Protein AF-0000000072197819 (afdb_homodimer)

Radius of gyration: 17.4 Å; Cα contacts (8 Å, |Δi|>4): 476; chains: 2; bounding box: 34×51×42 Å

Solvent-accessible surface area (backbone atoms only — not comparable to full-atom values): 11564 Å² total; per-residue (Å²): 123,87,57,66,75,74,46,72,45,54,25,32,40,46,62,76,67,48,74,45,40,23,38,36,34,30,33,88,53,34,40,37,39,42,42,74,53,81,85,48,91,59,57,70,42,80,42,49,50,90,40,53,63,46,57,42,81,44,65,40,62,40,92,53,94,52,84,37,65,18,32,16,34,34,42,29,34,74,87,68,52,70,48,36,35,32,35,73,56,47,66,61,50,34,61,74,65,32,80,51,76,76,72,136,122,88,58,66,77,76,44,72,45,54,27,32,41,45,60,78,67,47,72,45,40,24,39,38,35,31,34,90,54,34,39,37,38,42,43,74,53,83,84,50,91,59,58,70,43,79,42,49,52,92,42,51,63,48,55,41,82,42,64,40,62,40,93,52,94,53,84,36,65,18,32,17,33,34,41,27,34,73,86,68,52,71,46,35,34,32,32,73,55,48,66,62,51,35,60,74,64,32,80,51,76,71,70,127

Sequence (208 aa):
MAGEIIKSAAATIQVGVARADGKLSLTDTEVIFKPYSQKLAFGPYILKRDEIVSVEKCIGKGAGIMPVTSEAIRITLSDQRAFEFIIAEPNQWLAALGELNVDSMAGEIIKSAAATIQVGVARADGKLSLTDTEVIFKPYSQKLAFGPYILKRDEIVSVEKCIGKGAGIMPVTSEAIRITLSDQRAFEFIIAEPNQWLAALGELNVDS

Foldseek 3Di:
DPADWPDKFWKWKDDAADIFTFMWTDGPFWIFTDGPDPPDPDDRDIGTLVFWPDKDKDFDDHPDPDGRHFIWIWTAGNVGDIIIIRGDCSPVVCVVRVVPPPDD/DPADWPDKFWKWKDDAADIFTFMWTDGPFWIFTDGPDPPDPDDRDIGTLVFWDDKDKDADDHPDPDGRHFIWIWTAGNVGDIIIIRGDCSPVVCVVRVVPPPPD

pLDDT: mean 84.05, std 16.74, range [26.36, 97.69]

Secondary structure (DSSP, 8-state):
------EEEEEEEEETTEEEEEEEEE-SSEEEEEES-SSSS---EEEEGGGEEEEEEEEPPPSSSS----EEEEEEETTS-EEEEEES-HHHHHHHHHSS----/------EEEEEEEEETTEEEEEEEEE-SSEEEEEES-SSSS---EEEEGGGEEEEEEEEPPPSSSS----EEEEEEETTS-EEEEEES-HHHHHHHHHSS----

Structure (mmCIF, N/CA/C/O backbone):
data_AF-0000000072197819-model_v1
#
loop_
_entity.id
_entity.type
_entity.pdbx_description
1 polymer 'GRAM domain-containing protein'
#
loop_
_atom_site.group_PDB
_atom_site.id
_atom_site.type_symbol
_atom_site.label_atom_id
_atom_site.label_alt_id
_atom_site.label_comp_id
_atom_site.label_asym_id
_atom_site.label_entity_id
_atom_site.label_seq_id
_atom_site.pdbx_PDB_ins_code
_atom_site.Cartn_x
_atom_site.Cartn_y
_atom_site.Cartn_z
_atom_site.occupancy
_atom_site.B_iso_or_equiv
_atom_site.auth_seq_id
_atom_site.auth_comp_id
_atom_site.auth_asym_id
_atom_site.auth_atom_id
_atom_site.pdbx_PDB_model_num
ATOM 1 N N . MET A 1 1 ? -17.078 22.5 4.488 1 48.66 1 MET A N 1
ATOM 2 C CA . MET A 1 1 ? -17.172 21.844 3.191 1 48.66 1 MET A CA 1
ATOM 3 C C . MET A 1 1 ? -15.945 20.984 2.92 1 48.66 1 MET A C 1
ATOM 5 O O . MET A 1 1 ? -14.859 21.266 3.436 1 48.66 1 MET A O 1
ATOM 9 N N . ALA A 1 2 ? -16.188 19.656 2.816 1 59.09 2 ALA A N 1
ATOM 10 C CA . ALA A 1 2 ? -14.961 18.891 2.639 1 59.09 2 ALA A CA 1
ATOM 11 C C . ALA A 1 2 ? -14.125 19.438 1.489 1 59.09 2 ALA A C 1
ATOM 13 O O . ALA A 1 2 ? -14.648 19.734 0.412 1 59.09 2 ALA A O 1
ATOM 14 N N . GLY A 1 3 ? -13 20.203 1.799 1 78.38 3 GLY A N 1
ATOM 15 C CA . GLY A 1 3 ? -12.164 20.828 0.788 1 78.38 3 GLY A CA 1
ATOM 16 C C . GLY A 1 3 ? -11.883 19.938 -0.398 1 78.38 3 GLY A C 1
ATOM 17 O O . GLY A 1 3 ? -12.141 18.719 -0.344 1 78.38 3 GLY A O 1
ATOM 18 N N . GLU A 1 4 ? -11.656 20.531 -1.575 1 91.31 4 GLU A N 1
ATOM 19 C CA . GLU A 1 4 ? -11.305 19.828 -2.797 1 91.31 4 GLU A CA 1
ATOM 20 C C . GLU A 1 4 ? -10.156 18.844 -2.553 1 91.31 4 GLU A C 1
ATOM 22 O O . GLU A 1 4 ? -9.203 19.172 -1.837 1 91.31 4 GLU A O 1
ATOM 27 N N . ILE A 1 5 ? -10.289 17.656 -3.059 1 94.19 5 ILE A N 1
ATOM 28 C CA . ILE A 1 5 ? -9.25 16.641 -2.914 1 94.19 5 ILE A CA 1
ATOM 29 C C . ILE A 1 5 ? -8.047 17.016 -3.775 1 94.19 5 ILE A C 1
ATOM 31 O O . ILE A 1 5 ? -8.172 17.188 -4.988 1 94.19 5 ILE A O 1
ATOM 35 N N . ILE A 1 6 ? -6.949 17.172 -3.111 1 94.44 6 ILE A N 1
ATOM 36 C CA . ILE A 1 6 ? -5.664 17.453 -3.742 1 94.44 6 ILE A CA 1
ATOM 37 C C . ILE A 1 6 ? -5.023 16.156 -4.227 1 94.44 6 ILE A C 1
ATOM 39 O O . ILE A 1 6 ? -4.449 16.109 -5.316 1 94.44 6 ILE A O 1
ATOM 43 N N . LYS A 1 7 ? -5.055 15.203 -3.404 1 93.25 7 LYS A N 1
ATOM 44 C CA . LYS A 1 7 ? -4.465 13.898 -3.68 1 93.25 7 LYS A CA 1
ATOM 45 C C . LYS A 1 7 ? -5.195 12.789 -2.924 1 93.25 7 LYS A C 1
ATOM 47 O O . LYS A 1 7 ? -5.715 13.016 -1.829 1 93.25 7 LYS A O 1
ATOM 52 N N . SER A 1 8 ? -5.227 11.578 -3.602 1 94.69 8 SER A N 1
ATOM 53 C CA . SER A 1 8 ? -5.762 10.406 -2.91 1 94.69 8 SER A CA 1
ATOM 54 C C . SER A 1 8 ? -5.035 9.133 -3.33 1 94.69 8 SER A C 1
ATOM 56 O O . SER A 1 8 ? -4.383 9.102 -4.375 1 94.69 8 SER A O 1
ATOM 58 N N . ALA A 1 9 ? -5.074 8.117 -2.506 1 93.25 9 ALA A N 1
ATOM 59 C CA . ALA A 1 9 ? -4.453 6.816 -2.762 1 93.25 9 ALA A CA 1
ATOM 60 C C . ALA A 1 9 ? -5.074 5.73 -1.892 1 93.25 9 ALA A C 1
ATOM 62 O O . ALA A 1 9 ? -5.633 6.02 -0.831 1 93.25 9 ALA A O 1
ATOM 63 N N . ALA A 1 10 ? -5.008 4.508 -2.389 1 94.31 10 ALA A N 1
ATOM 64 C CA . ALA A 1 10 ? -5.254 3.383 -1.492 1 94.31 10 ALA A CA 1
ATOM 65 C C . ALA A 1 10 ? -4.203 3.322 -0.388 1 94.31 10 ALA A C 1
ATOM 67 O O . ALA A 1 10 ? -3.016 3.553 -0.638 1 94.31 10 ALA A O 1
ATOM 68 N N . ALA A 1 11 ? -4.652 3.084 0.785 1 94.38 11 ALA A N 1
ATOM 69 C CA . ALA A 1 11 ? -3.744 2.988 1.924 1 94.38 11 ALA A CA 1
ATOM 70 C C . ALA A 1 11 ? -4.25 1.972 2.943 1 94.38 11 ALA A C 1
ATOM 72 O O . ALA A 1 11 ? -5.453 1.713 3.029 1 94.38 11 ALA A O 1
ATOM 73 N N . THR A 1 12 ? -3.316 1.363 3.639 1 92.62 12 THR A N 1
ATOM 74 C CA . THR A 1 12 ? -3.617 0.506 4.781 1 92.62 12 THR A CA 1
ATOM 75 C C . THR A 1 12 ? -3.188 1.173 6.086 1 92.62 12 THR A C 1
ATOM 77 O O . THR A 1 12 ? -2.008 1.479 6.273 1 92.62 12 THR A O 1
ATOM 80 N N . ILE A 1 13 ? -4.219 1.456 6.941 1 93.81 13 ILE A N 1
ATOM 81 C CA . ILE A 1 13 ? -3.867 1.982 8.258 1 93.81 13 ILE A CA 1
ATOM 82 C C . ILE A 1 13 ? -3.381 0.847 9.156 1 93.81 13 ILE A C 1
ATOM 84 O O . ILE A 1 13 ? -3.924 -0.26 9.117 1 93.81 13 ILE A O 1
ATOM 88 N N . GLN A 1 14 ? -2.393 1.192 9.945 1 89.81 14 GLN A N 1
ATOM 89 C CA . GLN A 1 14 ? -1.829 0.208 10.859 1 89.81 14 GLN A CA 1
ATOM 90 C C . GLN A 1 14 ? -1.767 0.756 12.289 1 89.81 14 GLN A C 1
ATOM 92 O O . GLN A 1 14 ? -1.262 1.857 12.508 1 89.81 14 GLN A O 1
ATOM 97 N N . VAL A 1 15 ? -2.279 0.049 13.227 1 85.69 15 VAL A N 1
ATOM 98 C CA . VAL A 1 15 ? -2.15 0.277 14.656 1 85.69 15 VAL A CA 1
ATOM 99 C C . VAL A 1 15 ? -1.645 -0.992 15.344 1 85.69 15 VAL A C 1
ATOM 101 O O . VAL A 1 15 ? -2.404 -1.941 15.547 1 85.69 15 VAL A O 1
ATOM 104 N N . GLY A 1 16 ? -0.354 -0.943 15.781 1 82.12 16 GLY A N 1
ATOM 105 C CA . GLY A 1 16 ? 0.254 -2.207 16.156 1 82.12 16 GLY A CA 1
ATOM 106 C C . GLY A 1 16 ? 0.343 -3.199 15.016 1 82.12 16 GLY A C 1
ATOM 107 O O . GLY A 1 16 ? 0.948 -2.908 13.984 1 82.12 16 GLY A O 1
ATOM 108 N N . VA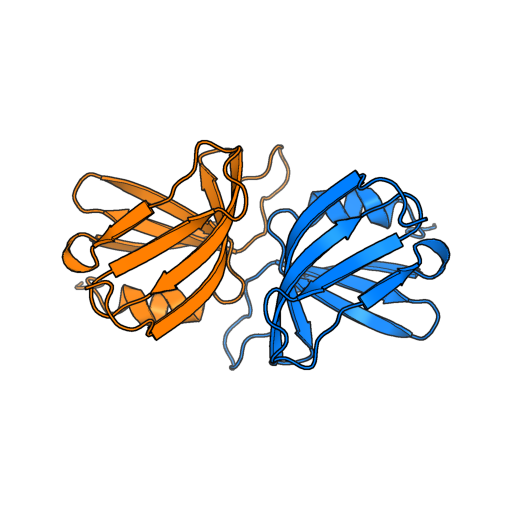L A 1 17 ? -0.291 -4.32 15.203 1 79.56 17 VAL A N 1
ATOM 109 C CA . VAL A 1 17 ? -0.254 -5.336 14.156 1 79.56 17 VAL A CA 1
ATOM 110 C C . VAL A 1 17 ? -1.577 -5.34 13.398 1 79.56 17 VAL A C 1
ATOM 112 O O . VAL A 1 17 ? -1.701 -6.004 12.359 1 79.56 17 VAL A O 1
ATOM 115 N N . ALA A 1 18 ? -2.529 -4.613 13.938 1 86.5 18 ALA A N 1
ATOM 116 C CA . ALA A 1 18 ? -3.838 -4.574 13.289 1 86.5 18 ALA A CA 1
ATOM 117 C C . ALA A 1 18 ? -3.832 -3.631 12.094 1 86.5 18 ALA A C 1
ATOM 119 O O . ALA A 1 18 ? -3.143 -2.609 12.102 1 86.5 18 ALA A O 1
ATOM 120 N N . ARG A 1 19 ? -4.582 -4.066 11.07 1 89.12 19 ARG A N 1
ATOM 121 C CA . ARG A 1 19 ? -4.602 -3.293 9.836 1 89.12 19 ARG A CA 1
ATOM 122 C C . ARG A 1 19 ? -6.012 -3.195 9.273 1 89.12 19 ARG A C 1
ATOM 124 O O . ARG A 1 19 ? -6.836 -4.09 9.477 1 89.12 19 ARG A O 1
ATOM 131 N N . ALA A 1 20 ? -6.289 -2.094 8.555 1 93.12 20 ALA A N 1
ATOM 132 C CA . ALA A 1 20 ? -7.504 -1.917 7.766 1 93.12 20 ALA A CA 1
ATOM 133 C C . ALA A 1 20 ? -7.207 -1.197 6.453 1 93.12 20 ALA A C 1
ATOM 135 O O . ALA A 1 20 ? -6.496 -0.189 6.438 1 93.12 20 ALA A O 1
ATOM 136 N N . ASP A 1 21 ? -7.738 -1.733 5.352 1 94 21 ASP A N 1
ATOM 137 C CA . ASP A 1 21 ? -7.59 -1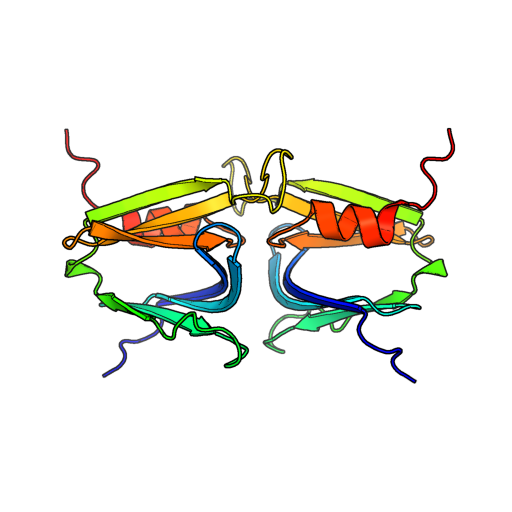.121 4.035 1 94 21 ASP A CA 1
ATOM 138 C C . ASP A 1 21 ? -8.586 0.019 3.844 1 94 21 ASP A C 1
ATOM 140 O O . ASP A 1 21 ? -9.727 -0.064 4.309 1 94 21 ASP A O 1
ATOM 144 N N . GLY A 1 22 ? -8.133 1.025 3.146 1 95.5 22 GLY A N 1
ATOM 145 C CA . GLY A 1 22 ? -9.016 2.141 2.848 1 95.5 22 GLY A CA 1
ATOM 146 C C . GLY A 1 22 ? -8.406 3.146 1.89 1 95.5 22 GLY A C 1
ATOM 147 O O . GLY A 1 22 ? -7.512 2.807 1.112 1 95.5 22 GLY A O 1
ATOM 148 N N . LYS A 1 23 ? -9.055 4.281 1.797 1 95.62 23 LYS A N 1
ATOM 149 C CA . LYS A 1 23 ? -8.617 5.402 0.969 1 95.62 23 LYS A CA 1
ATOM 150 C C . LYS A 1 23 ? -8.086 6.547 1.828 1 95.62 23 LYS A C 1
ATOM 152 O O . LYS A 1 23 ? -8.727 6.945 2.801 1 95.62 23 LYS A O 1
ATOM 157 N N . LEU A 1 24 ? -6.883 7.023 1.501 1 96.44 24 LEU A N 1
ATOM 158 C CA . LEU A 1 24 ? -6.305 8.234 2.086 1 96.44 24 LEU A CA 1
ATOM 159 C C . LEU A 1 24 ? -6.43 9.414 1.127 1 96.44 24 LEU A C 1
ATOM 161 O O . LEU A 1 24 ? -6.043 9.312 -0.041 1 96.44 24 LEU A O 1
ATOM 165 N N . SER A 1 25 ? -6.984 10.492 1.627 1 97.38 25 SER A N 1
ATOM 166 C CA . SER A 1 25 ? -7.16 11.68 0.799 1 97.38 25 SER A CA 1
ATOM 167 C C . SER A 1 25 ? -6.598 12.922 1.486 1 97.38 25 SER A C 1
ATOM 169 O O . SER A 1 25 ? -6.68 13.047 2.709 1 97.38 25 SER A O 1
ATOM 171 N N . LEU A 1 26 ? -6.055 13.82 0.66 1 97 26 LEU A N 1
ATOM 172 C CA . LEU A 1 26 ? -5.504 15.094 1.115 1 97 26 LEU A CA 1
ATOM 173 C C . LEU A 1 26 ? -6.277 16.266 0.525 1 97 26 LEU A C 1
ATOM 175 O O . LEU A 1 26 ? -6.504 16.328 -0.686 1 97 26 LEU A O 1
ATOM 179 N N . THR A 1 27 ? -6.816 17.125 1.369 1 97.12 27 THR A N 1
ATOM 180 C CA . THR A 1 27 ? -7.379 18.406 0.963 1 97.12 27 THR A CA 1
ATOM 181 C C . THR A 1 27 ? -6.504 19.562 1.446 1 97.12 27 THR A C 1
ATOM 183 O O . THR A 1 27 ? -5.41 19.328 1.972 1 97.12 27 THR A O 1
ATOM 186 N N . ASP A 1 28 ? -6.953 20.828 1.243 1 95 28 ASP A N 1
ATOM 187 C CA . ASP A 1 28 ? -6.18 21.984 1.677 1 95 28 ASP A CA 1
ATOM 188 C C . ASP A 1 28 ? -6.219 22.141 3.195 1 95 28 ASP A C 1
ATOM 190 O O . ASP A 1 28 ? -5.379 22.828 3.779 1 95 28 ASP A O 1
ATOM 194 N N . THR A 1 29 ? -7.172 21.422 3.818 1 96.06 29 THR A N 1
ATOM 195 C CA . THR A 1 29 ? -7.305 21.688 5.246 1 96.06 29 THR A CA 1
ATOM 196 C C . THR A 1 29 ? -7.223 20.406 6.051 1 96.06 29 THR A C 1
ATOM 198 O O . THR A 1 29 ? -7.039 20.422 7.27 1 96.06 29 THR A O 1
ATOM 201 N N . GLU A 1 30 ? -7.391 19.219 5.281 1 97.38 30 GLU A N 1
ATOM 202 C CA . GLU A 1 30 ? -7.516 17.969 6.023 1 97.38 30 GLU A CA 1
ATOM 203 C C . GLU A 1 30 ? -6.801 16.828 5.309 1 97.38 30 GLU A C 1
ATOM 205 O O . GLU A 1 30 ? -6.609 16.875 4.09 1 97.38 30 GLU A O 1
ATOM 210 N N . VAL A 1 31 ? -6.336 15.836 6.094 1 97.38 31 VAL A N 1
ATOM 211 C CA . VAL A 1 31 ? -6.059 14.484 5.637 1 97.38 31 VAL A CA 1
ATOM 212 C C . VAL A 1 31 ? -7.188 13.547 6.074 1 97.38 31 VAL A C 1
ATOM 214 O O . VAL A 1 31 ? -7.527 13.492 7.258 1 97.38 31 VAL A O 1
ATOM 217 N N . ILE A 1 32 ? -7.785 12.781 5.172 1 97.69 32 ILE A N 1
ATOM 218 C CA . ILE A 1 32 ? -8.961 11.969 5.461 1 97.69 32 ILE A CA 1
ATOM 219 C C . ILE A 1 32 ? -8.672 10.5 5.133 1 97.69 32 ILE A C 1
ATOM 221 O O . ILE A 1 32 ? -8.211 10.188 4.035 1 97.69 32 ILE A O 1
ATOM 225 N N . PHE A 1 33 ? -8.883 9.633 6.121 1 97 33 PHE A N 1
ATOM 226 C CA . PHE A 1 33 ? -8.844 8.195 5.863 1 97 33 PHE A CA 1
ATOM 227 C C . PHE A 1 33 ? -10.242 7.602 5.945 1 97 33 PHE A C 1
ATOM 229 O O . PHE A 1 33 ? -10.922 7.734 6.965 1 97 33 PHE A O 1
ATOM 236 N N . LYS A 1 34 ? -10.648 6.859 4.887 1 95.94 34 LYS A N 1
ATOM 237 C CA . LYS A 1 34 ? -11.922 6.137 4.832 1 95.94 34 LYS A CA 1
ATOM 238 C C . LYS A 1 34 ? -11.695 4.656 4.555 1 95.94 34 LYS A C 1
ATOM 240 O O . LYS A 1 34 ? -11.289 4.277 3.457 1 95.94 34 LYS A O 1
ATOM 245 N N . PRO A 1 35 ? -12.008 3.812 5.594 1 94.88 35 PRO A N 1
ATOM 246 C CA . PRO A 1 35 ? -11.859 2.373 5.359 1 94.88 35 PRO A CA 1
ATOM 247 C C . PRO A 1 35 ? -12.82 1.852 4.289 1 94.88 35 PRO A C 1
ATOM 249 O O . PRO A 1 35 ? -13.938 2.361 4.156 1 94.88 35 PRO A O 1
ATOM 252 N N . TYR A 1 36 ? -12.273 0.858 3.52 1 92.19 36 TYR A N 1
ATOM 253 C CA . TYR A 1 36 ? -13.141 0.238 2.523 1 92.19 36 TYR A CA 1
ATOM 254 C C . TYR A 1 36 ? -14.188 -0.652 3.188 1 92.19 36 TYR A C 1
ATOM 256 O O . TYR A 1 36 ? -15.281 -0.837 2.654 1 92.19 36 TYR A O 1
ATOM 264 N N . SER A 1 37 ? -13.75 -1.248 4.258 1 83.88 37 SER A N 1
ATOM 265 C CA . SER A 1 37 ? -14.656 -2.104 5.008 1 83.88 37 SER A CA 1
ATOM 266 C C . SER A 1 37 ? -14.953 -1.521 6.387 1 83.88 37 SER A C 1
ATOM 268 O O . SER A 1 37 ? -14.094 -0.885 6.996 1 83.88 37 SER A O 1
ATOM 270 N N . GLN A 1 38 ? -16.156 -1.64 6.848 1 73.31 38 GLN A N 1
ATOM 271 C CA . GLN A 1 38 ? -16.594 -1.077 8.117 1 73.31 38 GLN A CA 1
ATOM 272 C C . GLN A 1 38 ? -16.344 -2.047 9.266 1 73.31 38 GLN A C 1
ATOM 274 O O . GLN A 1 38 ? -16.547 -1.706 10.43 1 73.31 38 GLN A O 1
ATOM 279 N N . LYS A 1 39 ? -15.789 -3.148 8.945 1 70.12 39 LYS A N 1
ATOM 280 C CA . LYS A 1 39 ? -15.703 -4.184 9.977 1 70.12 39 LYS A CA 1
ATOM 281 C C . LYS A 1 39 ? -14.625 -3.852 11.008 1 70.12 39 LYS A C 1
ATOM 283 O O . LYS A 1 39 ? -14.711 -4.277 12.156 1 70.12 39 LYS A O 1
ATOM 288 N N . LEU A 1 40 ? -13.625 -3.111 10.477 1 66.56 40 LEU A N 1
ATOM 289 C CA . LEU A 1 40 ? -12.555 -2.838 11.43 1 66.56 40 LEU A CA 1
ATOM 290 C C . LEU A 1 40 ? -12.742 -1.475 12.086 1 66.56 40 LEU A C 1
ATOM 292 O O . LEU A 1 40 ? -13.305 -0.562 11.477 1 66.56 40 LEU A O 1
ATOM 296 N N . ALA A 1 41 ? -12.359 -1.407 13.32 1 77.56 41 ALA A N 1
ATOM 297 C CA . ALA A 1 41 ? -12.547 -0.248 14.188 1 77.56 41 ALA A CA 1
ATOM 298 C C . ALA A 1 41 ? -11.633 0.901 13.773 1 77.56 41 ALA A C 1
ATOM 300 O O . ALA A 1 41 ? -11.5 1.889 14.5 1 77.56 41 ALA A O 1
ATOM 301 N N . PHE A 1 42 ? -11.109 0.819 12.492 1 87.25 42 PHE A N 1
ATOM 302 C CA . PHE A 1 42 ? -10.188 1.884 12.125 1 87.25 42 PHE A CA 1
ATOM 303 C C . PHE A 1 42 ? -10.852 2.879 11.18 1 87.25 42 PHE A C 1
ATOM 305 O O . PHE A 1 42 ? -10.992 2.613 9.984 1 87.25 42 PHE A O 1
ATOM 312 N N . GLY A 1 43 ? -11.156 4.055 11.766 1 85.94 43 GLY A N 1
ATOM 313 C CA . GLY A 1 43 ? -11.688 5.145 10.961 1 85.94 43 GLY A CA 1
ATOM 314 C C . GLY A 1 43 ? -13.195 5.109 10.828 1 85.94 43 GLY A C 1
ATOM 315 O O . GLY A 1 43 ? -13.859 4.262 11.43 1 85.94 43 GLY A O 1
ATOM 316 N N . PRO A 1 44 ? -13.68 5.953 10.062 1 94.38 44 PRO A N 1
ATOM 317 C CA . PRO A 1 44 ? -12.977 7.027 9.352 1 94.38 44 PRO A CA 1
ATOM 318 C C . PRO A 1 44 ? -12.289 8.008 10.297 1 94.38 44 PRO A C 1
ATOM 320 O O . PRO A 1 44 ? -12.695 8.156 11.453 1 94.38 44 PRO A O 1
ATOM 323 N N . TYR A 1 45 ? -11.148 8.547 9.797 1 96 45 TYR A N 1
ATOM 324 C CA . TYR A 1 45 ? -10.43 9.594 10.508 1 96 45 TYR A CA 1
ATOM 325 C C . TYR A 1 45 ? -10.344 10.859 9.664 1 96 45 TYR A C 1
ATOM 327 O O . TYR A 1 45 ? -10.156 10.797 8.453 1 96 45 TYR A O 1
ATOM 335 N N . ILE A 1 46 ? -10.578 11.953 10.352 1 96.88 46 ILE A N 1
ATOM 336 C CA . ILE A 1 46 ? -10.32 13.258 9.766 1 96.88 46 ILE A CA 1
ATOM 337 C C . ILE A 1 46 ? -9.242 13.984 10.57 1 96.88 46 ILE A C 1
ATOM 339 O O . ILE A 1 46 ? -9.453 14.336 11.727 1 96.88 46 ILE A O 1
ATOM 343 N N . LEU A 1 47 ? -8.094 14.188 9.977 1 97.38 47 LEU A N 1
ATOM 344 C CA . LEU A 1 47 ? -6.961 14.867 10.594 1 97.38 47 LEU A CA 1
ATOM 345 C C . LEU A 1 47 ? -6.816 16.281 10.047 1 97.38 47 LEU A C 1
ATOM 347 O O . LEU A 1 47 ? -6.52 16.469 8.859 1 97.38 47 LEU A O 1
ATOM 351 N N . LYS A 1 48 ? -7.008 17.25 10.875 1 97.31 48 LYS A N 1
ATOM 352 C CA . LYS A 1 48 ? -6.812 18.625 10.445 1 97.31 48 LYS A CA 1
ATOM 353 C C . LYS A 1 48 ? -5.34 18.906 10.172 1 97.31 48 LYS A C 1
ATOM 355 O O . LYS A 1 48 ? -4.477 18.609 11 1 97.31 48 LYS A O 1
ATOM 360 N N . ARG A 1 49 ? -5.047 19.531 9.062 1 96.19 49 ARG A N 1
ATOM 361 C CA . ARG A 1 49 ? -3.662 19.812 8.695 1 96.19 49 ARG A CA 1
ATOM 362 C C . ARG A 1 49 ? -2.992 20.719 9.719 1 96.19 49 ARG A C 1
ATOM 364 O O . ARG A 1 49 ? -1.793 20.594 9.977 1 96.19 49 ARG A O 1
ATOM 371 N N . ASP A 1 50 ? -3.754 21.656 10.312 1 95.56 50 ASP A N 1
ATOM 372 C CA . ASP A 1 50 ? -3.18 22.609 11.258 1 95.56 50 ASP A CA 1
ATOM 373 C C . ASP A 1 50 ? -2.918 21.953 12.609 1 95.56 50 ASP A C 1
ATOM 375 O O . ASP A 1 50 ? -2.314 22.547 13.5 1 95.56 50 ASP A O 1
ATOM 379 N N . GLU A 1 51 ? -3.328 20.719 12.773 1 97 51 GLU A N 1
ATOM 380 C CA . GLU A 1 51 ? -3.049 19.953 13.984 1 97 51 GLU A CA 1
ATOM 381 C C . GLU A 1 51 ? -1.875 19 13.781 1 97 51 GLU A C 1
ATOM 383 O O . GLU A 1 51 ? -1.391 18.391 14.734 1 97 51 GLU A O 1
ATOM 388 N N . ILE A 1 52 ? -1.364 18.797 12.555 1 96.62 52 ILE A N 1
ATOM 389 C CA . ILE A 1 52 ? -0.249 17.906 12.258 1 96.62 52 ILE A CA 1
ATOM 390 C C . ILE A 1 52 ? 1.064 18.562 12.672 1 96.62 52 ILE A C 1
ATOM 392 O O . ILE A 1 52 ? 1.397 19.656 12.203 1 96.62 52 ILE A O 1
ATOM 396 N N . VAL A 1 53 ? 1.797 17.844 13.523 1 95.88 53 VAL A N 1
ATOM 397 C CA . VAL A 1 53 ? 3.055 18.406 14.016 1 95.88 53 VAL A CA 1
ATOM 398 C C . VAL A 1 53 ? 4.227 17.719 13.312 1 95.88 53 VAL A C 1
ATOM 400 O O . VAL A 1 53 ? 5.328 18.266 13.25 1 95.88 53 VAL A O 1
ATOM 403 N N . SER A 1 54 ? 4.047 16.469 12.828 1 94.31 54 SER A N 1
ATOM 404 C CA . SER A 1 54 ? 5.117 15.805 12.086 1 94.31 54 SER A CA 1
ATOM 405 C C . SER A 1 54 ? 4.566 14.766 11.117 1 94.31 54 SER A C 1
ATOM 407 O O . SER A 1 54 ? 3.512 14.172 11.367 1 94.31 54 SER A O 1
ATOM 409 N N . VAL A 1 55 ? 5.207 14.625 10.016 1 94.12 55 VAL A N 1
ATOM 410 C CA . VAL A 1 55 ? 5.035 13.555 9.039 1 94.12 55 VAL A CA 1
ATOM 411 C C . VAL A 1 55 ? 6.391 12.938 8.711 1 94.12 55 VAL A C 1
ATOM 413 O O . VAL A 1 55 ? 7.32 13.641 8.305 1 94.12 55 VAL A O 1
ATOM 416 N N . GLU A 1 56 ? 6.508 11.594 8.969 1 90.38 56 GLU A N 1
ATOM 417 C CA . GLU A 1 56 ? 7.781 10.906 8.773 1 90.38 56 GLU A CA 1
ATOM 418 C C . GLU A 1 56 ? 7.578 9.562 8.078 1 90.38 56 GLU A C 1
ATOM 420 O O . GLU A 1 56 ? 6.496 8.977 8.148 1 90.38 56 GLU A O 1
ATOM 425 N N . LYS A 1 57 ? 8.641 9.203 7.422 1 86.19 57 LYS A N 1
ATOM 426 C CA . LYS A 1 57 ? 8.641 7.836 6.914 1 86.19 57 LYS A CA 1
ATOM 427 C C . LYS A 1 57 ? 8.867 6.832 8.039 1 86.19 57 LYS A C 1
ATOM 429 O O . LYS A 1 57 ? 9.617 7.098 8.977 1 86.19 57 LYS A O 1
ATOM 434 N N . CYS A 1 58 ? 8.148 5.672 7.938 1 82.75 58 CYS A N 1
ATOM 435 C CA . CYS A 1 58 ? 8.359 4.586 8.883 1 82.75 58 CYS A CA 1
ATOM 436 C C . CYS A 1 58 ? 8.156 3.23 8.219 1 82.75 58 CYS A C 1
ATOM 438 O O . CYS A 1 58 ? 7.914 3.158 7.012 1 82.75 58 CYS A O 1
ATOM 440 N N . ILE A 1 59 ? 8.555 2.137 8.945 1 75.19 59 ILE A N 1
ATOM 441 C CA . ILE A 1 59 ? 8.391 0.771 8.461 1 75.19 59 ILE A CA 1
ATOM 442 C C . ILE A 1 59 ? 7.176 0.13 9.125 1 75.19 59 ILE A C 1
ATOM 444 O O . ILE A 1 59 ? 6.969 0.275 10.336 1 75.19 59 ILE A O 1
ATOM 448 N N . GLY A 1 60 ? 6.316 -0.435 8.289 1 74.81 60 GLY A N 1
ATOM 449 C CA . GLY A 1 60 ? 5.188 -1.16 8.852 1 74.81 60 GLY A CA 1
ATOM 450 C C . GLY A 1 60 ? 5.605 -2.289 9.773 1 74.81 60 GLY A C 1
ATOM 451 O O . GLY A 1 60 ? 6.691 -2.85 9.625 1 74.81 60 GLY A O 1
ATOM 452 N N . LYS A 1 61 ? 4.766 -2.553 10.758 1 71.62 61 LYS A N 1
ATOM 453 C CA . LYS A 1 61 ? 5.039 -3.607 11.727 1 71.62 61 LYS A CA 1
ATOM 454 C C . LYS A 1 61 ? 4.543 -4.961 11.227 1 71.62 61 LYS A C 1
ATOM 456 O O . LYS A 1 61 ? 3.48 -5.047 10.609 1 71.62 61 LYS A O 1
ATOM 461 N N . GLY A 1 62 ? 5.461 -5.91 11.219 1 66.69 62 GLY A N 1
ATOM 462 C CA . GLY A 1 62 ? 5.062 -7.254 10.836 1 66.69 62 GLY A CA 1
ATOM 463 C C . GLY A 1 62 ? 4.332 -7.996 11.938 1 66.69 62 GLY A C 1
ATOM 464 O O . GLY A 1 62 ? 4.363 -7.582 13.102 1 66.69 62 GLY A O 1
ATOM 465 N N . ALA A 1 63 ? 3.281 -8.93 11.578 1 61.38 63 ALA A N 1
ATOM 466 C CA . ALA A 1 63 ? 2.611 -9.781 12.555 1 61.38 63 ALA A CA 1
ATOM 467 C C . ALA A 1 63 ? 3.617 -10.641 13.32 1 61.38 63 ALA A C 1
ATOM 469 O O . ALA A 1 63 ? 3.301 -11.188 14.375 1 61.38 63 ALA A O 1
ATOM 470 N N . GLY A 1 64 ? 4.805 -10.695 12.867 1 54.94 64 GLY A N 1
ATOM 471 C CA . GLY A 1 64 ? 5.832 -11.516 13.492 1 54.94 64 GLY A CA 1
ATOM 472 C C . GLY A 1 64 ? 7.199 -10.859 13.492 1 54.94 64 GLY A C 1
ATOM 473 O O . GLY A 1 64 ? 7.312 -9.641 13.336 1 54.94 64 GLY A O 1
ATOM 474 N N . ILE A 1 65 ? 8.219 -11.727 13.969 1 50.47 65 ILE A N 1
ATOM 475 C CA . ILE A 1 65 ? 9.617 -11.3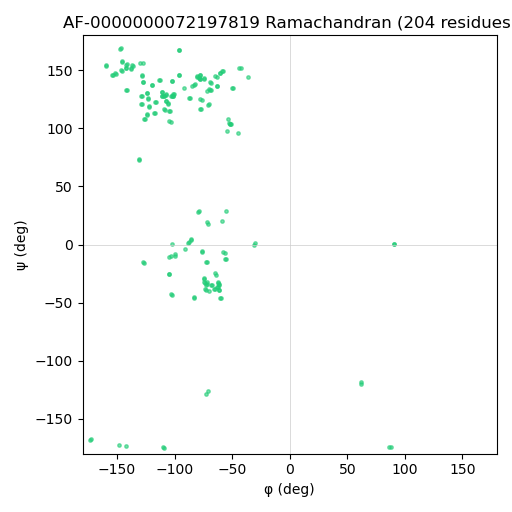44 14.109 1 50.47 65 ILE A CA 1
ATOM 476 C C . ILE A 1 65 ? 10.156 -10.836 12.773 1 50.47 65 ILE A C 1
ATOM 478 O O . ILE A 1 65 ? 11.328 -10.477 12.672 1 50.47 65 ILE A O 1
ATOM 482 N N . MET A 1 66 ? 9.453 -10.945 11.805 1 51.66 66 MET A N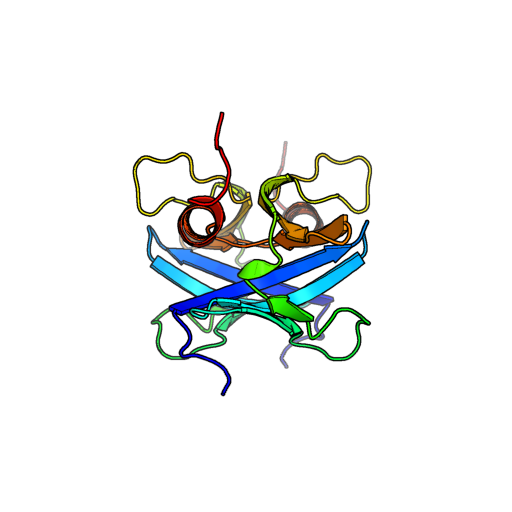 1
ATOM 483 C CA . MET A 1 66 ? 10.07 -10.727 10.5 1 51.66 66 MET A CA 1
ATOM 484 C C . MET A 1 66 ? 10.141 -9.234 10.172 1 51.66 66 MET A C 1
ATOM 486 O O . MET A 1 66 ? 9.258 -8.469 10.562 1 51.66 66 MET A O 1
ATOM 490 N N . PRO A 1 67 ? 11.258 -8.867 9.633 1 51.12 67 PRO A N 1
ATOM 491 C CA . PRO A 1 67 ? 11.484 -7.457 9.289 1 51.12 67 PRO A CA 1
ATOM 492 C C . PRO A 1 67 ? 10.367 -6.879 8.422 1 51.12 67 PRO A C 1
ATOM 494 O O . PRO A 1 67 ? 9.82 -7.574 7.559 1 51.12 67 PRO A O 1
ATOM 497 N N . VAL A 1 68 ? 9.453 -6.059 8.961 1 55.19 68 VAL A N 1
ATOM 498 C CA . VAL A 1 68 ? 8.367 -5.316 8.336 1 55.19 68 VAL A CA 1
ATOM 499 C C . VAL A 1 68 ? 8.914 -4.469 7.188 1 55.19 68 VAL A C 1
ATOM 501 O O . VAL A 1 68 ? 9.922 -3.77 7.352 1 55.19 68 VAL A O 1
ATOM 504 N N . THR A 1 69 ? 8.672 -4.789 5.91 1 60.56 69 THR A N 1
ATOM 505 C CA . THR A 1 69 ? 9.398 -4.148 4.824 1 60.56 69 THR A CA 1
ATOM 506 C C . THR A 1 69 ? 8.539 -3.078 4.152 1 60.56 69 THR A C 1
ATOM 508 O O . THR A 1 69 ? 9.039 -2.271 3.369 1 60.56 69 THR A O 1
ATOM 511 N N . SER A 1 70 ? 7.238 -2.857 4.648 1 64.38 70 SER A N 1
ATOM 512 C CA . SER A 1 70 ? 6.559 -1.889 3.797 1 64.38 70 SER A CA 1
ATOM 513 C C . SER A 1 70 ? 6.762 -0.466 4.309 1 64.38 70 SER A C 1
ATOM 515 O O . SER A 1 70 ? 6.715 -0.221 5.516 1 64.38 70 SER A O 1
ATOM 517 N N . GLU A 1 71 ? 7.074 0.365 3.324 1 76.56 71 GLU A N 1
ATOM 518 C CA . GLU A 1 71 ? 7.184 1.768 3.713 1 76.56 71 GLU A CA 1
ATOM 519 C C . GLU A 1 71 ? 5.812 2.355 4.047 1 76.56 71 GLU A C 1
ATOM 521 O O . GLU A 1 71 ? 4.82 2.039 3.387 1 76.56 71 GLU A O 1
ATOM 526 N N . ALA A 1 72 ? 5.809 3.062 5.168 1 86.94 72 ALA A N 1
ATOM 527 C CA . ALA A 1 72 ? 4.633 3.764 5.676 1 86.94 72 ALA A CA 1
ATOM 528 C C . ALA A 1 72 ? 4.965 5.215 6.016 1 86.94 72 ALA A C 1
ATOM 530 O O . ALA A 1 72 ? 6.137 5.594 6.062 1 86.94 72 ALA A O 1
ATOM 531 N N . ILE A 1 73 ? 3.961 6.02 6.004 1 91.06 73 ILE A N 1
ATOM 532 C CA . ILE A 1 73 ? 4.109 7.336 6.621 1 91.06 73 ILE A CA 1
ATOM 533 C C . ILE A 1 73 ? 3.434 7.344 7.992 1 91.06 73 ILE A C 1
ATOM 535 O O . ILE A 1 73 ? 2.402 6.695 8.188 1 91.06 73 ILE A O 1
ATOM 539 N N . ARG A 1 74 ? 4.129 8.039 8.922 1 93.44 74 ARG A N 1
ATOM 540 C CA . ARG A 1 74 ? 3.543 8.305 10.227 1 93.44 74 ARG A CA 1
ATOM 541 C C . ARG A 1 74 ? 3.156 9.773 10.359 1 93.44 74 ARG A C 1
ATOM 543 O O . ARG A 1 74 ? 3.994 10.664 10.18 1 93.44 74 ARG A O 1
ATOM 550 N N . ILE A 1 75 ? 1.902 10.039 10.648 1 96.06 75 ILE A N 1
ATOM 551 C CA . ILE A 1 75 ? 1.398 11.383 10.914 1 96.06 75 ILE A CA 1
ATOM 552 C C . ILE A 1 75 ? 1.143 11.555 12.414 1 96.06 75 ILE A C 1
ATOM 554 O O . ILE A 1 75 ? 0.376 10.797 13.008 1 96.06 75 ILE A O 1
ATOM 558 N N . THR A 1 76 ? 1.784 12.508 12.984 1 96.38 76 THR A N 1
ATOM 559 C CA . THR A 1 76 ? 1.614 12.797 14.406 1 96.38 76 THR A CA 1
ATOM 560 C C . THR A 1 76 ? 0.901 14.133 14.602 1 96.38 76 THR A C 1
ATOM 562 O O . THR A 1 76 ? 1.245 15.125 13.953 1 96.38 76 THR A O 1
ATOM 565 N N . LEU A 1 77 ? -0.14 14.125 15.453 1 97.12 77 LEU A N 1
ATOM 566 C CA . LEU A 1 77 ? -0.921 15.328 15.742 1 97.12 77 LEU A CA 1
ATOM 567 C C . LEU A 1 77 ? -0.424 16 17.016 1 97.12 77 LEU A C 1
ATOM 569 O O . LEU A 1 77 ? 0.37 15.43 17.766 1 97.12 77 LEU A O 1
ATOM 573 N N . SER A 1 78 ? -0.874 17.219 17.219 1 97.44 78 SER A N 1
ATOM 574 C CA . SER A 1 78 ? -0.448 18.031 18.359 1 97.44 78 SER A CA 1
ATOM 575 C C . SER A 1 78 ? -0.894 17.422 19.672 1 97.44 78 SER A C 1
ATOM 577 O O . SER A 1 78 ? -0.307 17.688 20.719 1 97.44 78 SER A O 1
ATOM 579 N N . ASP A 1 79 ? -1.971 16.594 19.688 1 97 79 ASP A N 1
ATOM 580 C CA . ASP A 1 79 ? -2.418 15.906 20.891 1 97 79 ASP A CA 1
ATOM 581 C C . ASP A 1 79 ? -1.679 14.586 21.094 1 97 79 ASP A C 1
ATOM 583 O O . ASP A 1 79 ? -2.098 13.75 21.891 1 97 79 ASP A O 1
ATOM 587 N N . GLN A 1 80 ? -0.774 14.195 20.375 1 94.88 80 GLN A N 1
ATOM 588 C CA . GLN A 1 80 ? 0.17 13.086 20.5 1 94.88 80 GLN A CA 1
ATOM 589 C C . GLN A 1 80 ? -0.38 11.82 19.859 1 94.88 80 GLN A C 1
ATOM 591 O O . GLN A 1 80 ? 0.315 10.805 19.781 1 94.88 80 GLN A O 1
ATOM 596 N N . ARG A 1 81 ? -1.52 11.93 19.328 1 95.62 81 ARG A N 1
ATOM 597 C CA . ARG A 1 81 ? -1.991 10.797 18.547 1 95.62 81 ARG A CA 1
ATOM 598 C C . ARG A 1 81 ? -1.173 10.641 17.266 1 95.62 81 ARG A C 1
ATOM 600 O O . ARG A 1 81 ? -0.8 11.633 16.625 1 95.62 81 ARG A O 1
ATOM 607 N N . ALA A 1 82 ? -0.868 9.383 16.922 1 94.69 82 ALA A N 1
ATOM 608 C CA . ALA A 1 82 ? -0.108 9.078 15.703 1 94.69 82 ALA A CA 1
ATOM 609 C C . ALA A 1 82 ? -0.831 8.047 14.852 1 94.69 82 ALA A C 1
ATOM 611 O O . ALA A 1 82 ? -1.418 7.098 15.375 1 94.69 82 ALA A O 1
ATOM 612 N N . PHE A 1 83 ? -0.784 8.289 13.57 1 95.31 83 PHE A N 1
ATOM 613 C CA . PHE A 1 83 ? -1.394 7.406 12.586 1 95.31 83 PHE A CA 1
ATOM 614 C C . PHE A 1 83 ? -0.364 6.953 11.555 1 95.31 83 PHE A C 1
ATOM 616 O O . PHE A 1 83 ? 0.393 7.77 11.023 1 95.31 83 PHE A O 1
ATOM 623 N N . GLU A 1 84 ? -0.313 5.617 11.305 1 93 84 GLU A N 1
ATOM 624 C CA . GLU A 1 84 ? 0.588 5.066 10.297 1 93 84 GLU A CA 1
ATOM 625 C C . GLU A 1 84 ? -0.188 4.52 9.109 1 93 84 GLU A C 1
ATOM 627 O O . GLU A 1 84 ? -1.165 3.785 9.273 1 93 84 GLU A O 1
ATOM 632 N N . PHE A 1 85 ? 0.181 4.945 7.871 1 93.75 85 PHE A N 1
ATOM 633 C CA . PHE A 1 85 ? -0.444 4.52 6.625 1 93.75 85 PHE A CA 1
ATOM 634 C C . PHE A 1 85 ? 0.585 3.898 5.688 1 93.75 85 PHE A C 1
ATOM 636 O O . PHE A 1 85 ? 1.563 4.547 5.312 1 93.75 85 PHE A O 1
ATOM 643 N N . ILE A 1 86 ? 0.378 2.637 5.363 1 91.44 86 ILE A N 1
ATOM 644 C CA . ILE A 1 86 ? 1.139 1.986 4.301 1 91.44 86 ILE A CA 1
ATOM 645 C C . ILE A 1 86 ? 0.604 2.426 2.939 1 91.44 86 ILE A C 1
ATOM 647 O O . ILE A 1 86 ? -0.563 2.188 2.619 1 91.44 86 ILE A O 1
ATOM 651 N N . ILE A 1 87 ? 1.473 3.143 2.109 1 91.69 87 ILE A N 1
ATOM 652 C CA . ILE A 1 87 ? 1.026 3.775 0.873 1 91.69 87 ILE A CA 1
ATOM 653 C C . ILE A 1 87 ? 2.105 3.635 -0.198 1 91.69 87 ILE A C 1
ATOM 655 O O . ILE A 1 87 ? 3.289 3.486 0.12 1 91.69 87 ILE A O 1
ATOM 659 N N . ALA A 1 88 ? 1.72 3.658 -1.476 1 86.31 88 ALA A N 1
ATOM 660 C CA . ALA A 1 88 ? 2.6 3.367 -2.604 1 86.31 88 ALA A CA 1
ATOM 661 C C . ALA A 1 88 ? 3.668 4.445 -2.76 1 86.31 88 ALA A C 1
ATOM 663 O O . ALA A 1 88 ? 4.805 4.152 -3.129 1 86.31 88 ALA A O 1
ATOM 664 N N . GLU A 1 89 ? 3.428 5.699 -2.496 1 85 89 GLU A N 1
ATOM 665 C CA . GLU A 1 89 ? 4.348 6.809 -2.723 1 85 89 GLU A CA 1
ATOM 666 C C . GLU A 1 89 ? 4.461 7.691 -1.482 1 85 89 GLU A C 1
ATOM 668 O O . GLU A 1 89 ? 4.094 8.867 -1.515 1 85 89 GLU A O 1
ATOM 673 N N . PRO A 1 90 ? 5.18 7.074 -0.519 1 87.94 90 PRO A N 1
ATOM 674 C CA . PRO A 1 90 ? 5.25 7.836 0.73 1 87.94 90 PRO A CA 1
ATOM 675 C C . PRO A 1 90 ? 5.953 9.18 0.562 1 87.94 90 PRO A C 1
ATOM 677 O O . PRO A 1 90 ? 5.574 10.164 1.202 1 87.94 90 PRO A O 1
ATOM 680 N N . ASN A 1 91 ? 6.93 9.273 -0.324 1 85.5 91 ASN A N 1
ATOM 681 C CA . ASN A 1 91 ? 7.672 10.516 -0.494 1 85.5 91 ASN A CA 1
ATOM 682 C C . ASN A 1 91 ? 6.781 11.633 -1.038 1 85.5 91 ASN A C 1
ATOM 684 O O . ASN A 1 91 ? 6.965 12.797 -0.695 1 85.5 91 ASN A O 1
ATOM 688 N N . GLN A 1 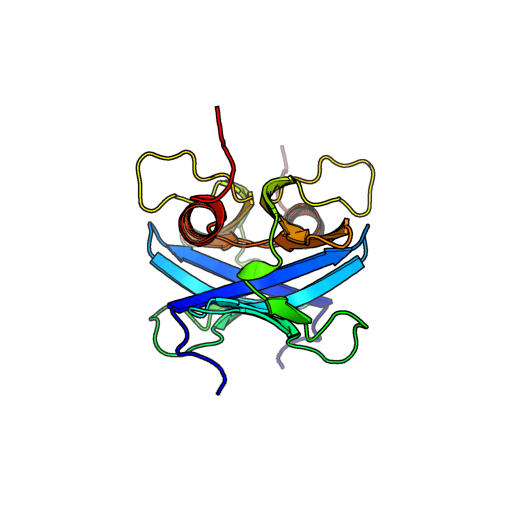92 ? 5.93 11.336 -1.897 1 86.75 92 GLN A N 1
ATOM 689 C CA . GLN A 1 92 ? 5.008 12.336 -2.418 1 86.75 92 GLN A CA 1
ATOM 690 C C . GLN A 1 92 ? 4.105 12.883 -1.313 1 86.75 92 GLN A C 1
ATOM 692 O O . GLN A 1 92 ? 3.771 14.07 -1.305 1 86.75 92 GLN A O 1
ATOM 697 N N . TRP A 1 93 ? 3.721 12.055 -0.404 1 89.88 93 TRP A N 1
ATOM 698 C CA . TRP A 1 93 ? 2.875 12.477 0.71 1 89.88 93 TRP A CA 1
ATOM 699 C C . TRP A 1 93 ? 3.668 13.305 1.714 1 89.88 93 TRP A C 1
ATOM 701 O O . TRP A 1 93 ? 3.158 14.281 2.258 1 89.88 93 TRP A O 1
ATOM 711 N N . LEU A 1 94 ? 4.898 12.883 1.899 1 90.56 94 LEU A N 1
ATOM 712 C CA . LEU A 1 94 ? 5.773 13.672 2.754 1 90.56 94 LEU A CA 1
ATOM 713 C C . LEU A 1 94 ? 5.949 15.078 2.197 1 90.56 94 LEU A C 1
ATOM 715 O O . LEU A 1 94 ? 5.883 16.062 2.943 1 90.56 94 LEU A O 1
ATOM 719 N N . ALA A 1 95 ? 6.184 15.133 0.942 1 88.62 95 ALA A N 1
ATOM 720 C CA . ALA A 1 95 ? 6.363 16.422 0.288 1 88.62 95 ALA A CA 1
ATOM 721 C C . ALA A 1 95 ? 5.105 17.281 0.411 1 88.62 95 ALA A C 1
ATOM 723 O O . ALA A 1 95 ? 5.191 18.5 0.61 1 88.62 95 ALA A O 1
ATOM 724 N N . ALA A 1 96 ? 3.979 16.688 0.298 1 90.88 96 ALA A N 1
ATOM 725 C CA . ALA A 1 96 ? 2.713 17.406 0.32 1 90.88 96 ALA A CA 1
ATOM 726 C C . ALA A 1 96 ? 2.367 17.875 1.735 1 90.88 96 ALA A C 1
ATOM 728 O O . ALA A 1 96 ? 1.748 18.922 1.922 1 90.88 96 ALA A O 1
ATOM 729 N N . LEU A 1 97 ? 2.793 17.031 2.707 1 91.94 97 LEU A N 1
ATOM 730 C CA . LEU A 1 97 ? 2.414 17.312 4.09 1 91.94 97 LEU A CA 1
ATOM 731 C C . LEU A 1 97 ? 3.578 17.922 4.859 1 91.94 97 LEU A C 1
ATOM 733 O O . LEU A 1 97 ? 3.379 18.531 5.91 1 91.94 97 LEU A O 1
ATOM 737 N N . GLY A 1 98 ? 4.902 17.469 4.762 1 75.81 98 GLY A N 1
ATOM 738 C CA . GLY A 1 98 ? 6.105 17.797 5.512 1 75.81 98 GLY A CA 1
ATOM 739 C C . GLY A 1 98 ? 6.637 19.188 5.211 1 75.81 98 GLY A C 1
ATOM 740 O O . GLY A 1 98 ? 7.637 19.609 5.793 1 75.81 98 GLY A O 1
ATOM 741 N N . GLU A 1 99 ? 6.562 19.859 4.035 1 55.38 99 GLU A N 1
ATOM 742 C CA . GLU A 1 99 ? 7.168 21.172 4.254 1 55.38 99 GLU A CA 1
ATOM 743 C C . GLU A 1 99 ? 6.973 21.641 5.691 1 55.38 99 GLU A C 1
ATOM 745 O O . GLU A 1 99 ? 7.398 22.734 6.055 1 55.38 99 GLU A O 1
ATOM 750 N N . LEU A 1 100 ? 6.367 20.969 6.555 1 47.09 100 LEU A N 1
ATOM 751 C CA . LEU A 1 100 ? 6.242 21.703 7.809 1 47.09 100 LEU A CA 1
ATOM 752 C C . LEU A 1 100 ? 7.582 21.781 8.531 1 47.09 100 LEU A C 1
ATOM 754 O O . LEU A 1 100 ? 8.594 21.281 8.031 1 47.09 100 LEU A O 1
ATOM 758 N N . ASN A 1 101 ? 7.801 21.359 10.094 1 40.28 101 ASN A N 1
ATOM 759 C CA . ASN A 1 101 ? 8.828 21.875 10.984 1 40.28 101 ASN A CA 1
ATOM 760 C C . ASN A 1 101 ? 10.18 21.203 10.734 1 40.28 101 ASN A C 1
ATOM 762 O O . ASN A 1 101 ? 10.414 20.078 11.195 1 40.28 101 ASN A O 1
ATOM 766 N N . VAL A 1 102 ? 10.641 20.703 9.617 1 37.44 102 VAL A N 1
ATOM 767 C CA . VAL A 1 102 ? 12.047 20.406 9.875 1 37.44 102 VAL A CA 1
ATOM 768 C C . VAL A 1 102 ? 12.758 21.672 10.359 1 37.44 102 VAL A C 1
ATOM 770 O O . VAL A 1 102 ? 13.062 22.562 9.57 1 37.44 102 VAL A O 1
ATOM 773 N N . ASP A 1 103 ? 12.195 22.609 10.984 1 31.78 103 ASP A N 1
ATOM 774 C CA . ASP A 1 103 ? 12.961 23.75 11.461 1 31.78 103 ASP A CA 1
ATOM 775 C C . ASP A 1 103 ? 14.352 23.328 11.93 1 31.78 103 ASP A C 1
ATOM 777 O O . ASP A 1 103 ? 14.508 22.25 12.523 1 31.78 103 ASP A O 1
ATOM 781 N N . SER A 1 104 ? 15.484 24.266 11.68 1 28.11 104 SER A N 1
ATOM 782 C CA . SER A 1 104 ? 16.812 24.656 12.148 1 28.11 104 SER A CA 1
ATOM 783 C C . SER A 1 104 ? 16.938 24.5 13.656 1 28.11 104 SER A C 1
ATOM 785 O O . SER A 1 104 ? 16.109 25.016 14.406 1 28.11 104 SER A O 1
ATOM 787 N N . MET B 1 1 ? -16.359 -20.797 -11.461 1 48.62 1 MET B N 1
ATOM 788 C CA . MET B 1 1 ? -16.875 -20.094 -10.289 1 48.62 1 MET B CA 1
ATOM 789 C C . MET B 1 1 ? -15.758 -19.375 -9.539 1 48.62 1 MET B C 1
ATOM 791 O O . MET B 1 1 ? -14.602 -19.812 -9.578 1 48.62 1 MET B O 1
ATOM 795 N N . ALA B 1 2 ? -15.867 -18.031 -9.508 1 59.06 2 ALA B N 1
ATOM 796 C CA . ALA B 1 2 ? -14.719 -17.406 -8.844 1 59.06 2 ALA B CA 1
ATOM 797 C C . ALA B 1 2 ? -14.477 -18.031 -7.473 1 59.06 2 ALA B C 1
ATOM 799 O O . ALA B 1 2 ? -15.414 -18.219 -6.695 1 59.06 2 ALA B O 1
ATOM 800 N N . GLY B 1 3 ? -13.422 -18.922 -7.324 1 78.44 3 GLY B N 1
ATOM 801 C CA . GLY B 1 3 ? -13.133 -19.625 -6.082 1 78.44 3 GLY B CA 1
ATOM 802 C C . GLY B 1 3 ? -13.227 -18.719 -4.859 1 78.44 3 GLY B C 1
ATOM 803 O O . GLY B 1 3 ? -13.312 -17.5 -4.988 1 78.44 3 GLY B O 1
ATOM 804 N N . GLU B 1 4 ? -13.555 -19.312 -3.713 1 91.25 4 GLU B N 1
ATOM 805 C CA . GLU B 1 4 ? -13.625 -18.609 -2.434 1 91.25 4 GLU B CA 1
ATOM 806 C C . GLU B 1 4 ? -12.367 -17.797 -2.188 1 91.25 4 GLU B C 1
ATOM 808 O O . GLU B 1 4 ? -11.258 -18.25 -2.477 1 91.25 4 GLU B O 1
ATOM 813 N N . ILE B 1 5 ? -12.555 -16.578 -1.756 1 94 5 ILE B N 1
ATOM 814 C CA . ILE B 1 5 ? -11.43 -15.703 -1.457 1 94 5 ILE B CA 1
ATOM 815 C C . ILE B 1 5 ? -10.711 -16.188 -0.203 1 94 5 ILE B C 1
ATOM 817 O O . ILE B 1 5 ? -11.32 -16.328 0.858 1 94 5 ILE B O 1
ATOM 821 N N . ILE B 1 6 ? -9.469 -16.484 -0.378 1 94.44 6 ILE B N 1
ATOM 822 C CA . ILE B 1 6 ? -8.578 -16.906 0.698 1 94.44 6 ILE B CA 1
ATOM 823 C C . ILE B 1 6 ? -8.031 -15.68 1.42 1 94.44 6 ILE B C 1
ATOM 825 O O . ILE B 1 6 ? -7.922 -15.672 2.648 1 94.44 6 ILE B O 1
ATOM 829 N N . LYS B 1 7 ? -7.621 -14.75 0.67 1 93.31 7 LYS B N 1
ATOM 830 C CA . LYS B 1 7 ? -7.035 -13.516 1.179 1 93.31 7 LYS B CA 1
ATOM 831 C C . LYS B 1 7 ? -7.285 -12.352 0.224 1 93.31 7 LYS B C 1
ATOM 833 O O . LYS B 1 7 ? -7.363 -12.539 -0.991 1 93.31 7 LYS B O 1
ATOM 838 N N . SER B 1 8 ? -7.441 -11.117 0.868 1 94.62 8 SER B N 1
ATOM 839 C CA . SER B 1 8 ? -7.527 -9.914 0.046 1 94.62 8 SER B CA 1
ATOM 840 C C . SER B 1 8 ? -6.883 -8.719 0.745 1 94.62 8 SER B C 1
ATOM 842 O O . SER B 1 8 ? -6.688 -8.734 1.961 1 94.62 8 SER B O 1
ATOM 844 N N . ALA B 1 9 ? -6.492 -7.715 -0.003 1 93.25 9 ALA B N 1
ATOM 845 C CA . ALA B 1 9 ? -5.879 -6.488 0.5 1 93.25 9 ALA B CA 1
ATOM 846 C C . ALA B 1 9 ? -5.996 -5.359 -0.52 1 93.25 9 ALA B C 1
ATOM 848 O O . ALA B 1 9 ? -6.129 -5.609 -1.72 1 93.25 9 ALA B O 1
ATOM 849 N N . ALA B 1 10 ? -5.98 -4.137 -0.012 1 94.31 10 ALA B N 1
ATOM 850 C CA . ALA B 1 10 ? -5.73 -3.012 -0.911 1 94.31 10 ALA B CA 1
ATOM 851 C C . ALA B 1 10 ? -4.336 -3.096 -1.521 1 94.31 10 ALA B C 1
ATOM 853 O O . ALA B 1 10 ? -3.373 -3.453 -0.836 1 94.31 10 ALA B O 1
ATOM 854 N N . ALA B 1 11 ? -4.266 -2.842 -2.773 1 94.44 11 ALA B N 1
ATOM 855 C CA . ALA B 1 11 ? -2.98 -2.877 -3.469 1 94.44 11 ALA B CA 1
ATOM 856 C C . ALA B 1 11 ? -2.928 -1.828 -4.574 1 94.44 11 ALA B C 1
ATOM 858 O O . ALA B 1 11 ? -3.965 -1.428 -5.109 1 94.44 11 ALA B O 1
ATOM 859 N N . THR B 1 12 ? -1.729 -1.338 -4.828 1 92.62 12 THR B N 1
ATOM 860 C CA . THR B 1 12 ? -1.461 -0.478 -5.973 1 92.62 12 THR B CA 1
ATOM 861 C C . THR B 1 12 ? -0.635 -1.217 -7.023 1 92.62 12 THR B C 1
ATOM 863 O O . THR B 1 12 ? 0.482 -1.657 -6.742 1 92.62 12 THR B O 1
ATOM 866 N N . ILE B 1 13 ? -1.28 -1.407 -8.219 1 93.75 13 ILE B N 1
ATOM 867 C CA . ILE B 1 13 ? -0.507 -2.002 -9.305 1 93.75 13 ILE B CA 1
ATOM 868 C C . ILE B 1 13 ? 0.411 -0.95 -9.922 1 93.75 13 ILE B C 1
ATOM 870 O O . ILE B 1 13 ? 0.023 0.211 -10.07 1 93.75 13 ILE B O 1
ATOM 874 N N . GLN B 1 14 ? 1.59 -1.417 -10.273 1 89.88 14 GLN B N 1
ATOM 875 C CA . GLN B 1 14 ? 2.57 -0.523 -10.883 1 89.88 14 GLN B CA 1
ATOM 876 C C . GLN B 1 14 ? 3.117 -1.107 -12.18 1 89.88 14 GLN B C 1
ATOM 878 O O . GLN B 1 14 ? 3.543 -2.264 -12.219 1 89.88 14 GLN B O 1
ATOM 883 N N . VAL B 1 15 ? 3.074 -0.374 -13.234 1 85.44 15 VAL B N 1
ATOM 884 C CA . VAL B 1 15 ? 3.717 -0.65 -14.516 1 85.44 15 VAL B CA 1
ATOM 885 C C . VAL B 1 15 ? 4.586 0.536 -14.93 1 85.44 15 VAL B C 1
ATOM 887 O O . VAL B 1 15 ? 4.078 1.561 -15.383 1 85.44 15 VAL B O 1
ATOM 890 N N . GLY B 1 16 ? 5.934 0.318 -14.844 1 82.06 16 GLY B N 1
ATOM 891 C CA . GLY B 1 16 ? 6.789 1.493 -14.938 1 82.06 16 GLY B CA 1
ATOM 892 C C . GLY B 1 16 ? 6.551 2.494 -13.82 1 82.06 16 GLY B C 1
ATOM 893 O O . GLY B 1 16 ? 6.691 2.164 -12.641 1 82.06 16 GLY B O 1
ATOM 894 N N . VAL B 1 17 ? 6.141 3.67 -14.211 1 79.75 17 VAL B N 1
ATOM 895 C CA . VAL B 1 17 ? 5.891 4.703 -13.211 1 79.75 17 VAL B CA 1
ATOM 896 C C . VAL B 1 17 ? 4.387 4.875 -13.008 1 79.75 17 VAL B C 1
ATOM 898 O O . VAL B 1 17 ? 3.955 5.566 -12.078 1 79.75 17 VAL B O 1
ATOM 901 N N . ALA B 1 18 ? 3.639 4.266 -13.883 1 86.56 18 ALA B N 1
ATOM 902 C CA . ALA B 1 18 ? 2.188 4.395 -13.789 1 86.56 18 ALA B CA 1
ATOM 903 C C . ALA B 1 18 ? 1.627 3.48 -12.703 1 86.56 18 ALA B C 1
ATOM 905 O O . ALA B 1 18 ? 2.143 2.383 -12.477 1 86.56 18 ALA B O 1
ATOM 906 N N . ARG B 1 19 ? 0.596 4.012 -12.039 1 89.19 19 ARG B N 1
ATOM 907 C CA . ARG B 1 19 ? 0.015 3.27 -10.93 1 89.19 19 ARG B CA 1
ATOM 908 C C . ARG B 1 19 ? -1.509 3.344 -10.961 1 89.19 19 ARG B C 1
ATOM 910 O O . ARG B 1 19 ? -2.08 4.32 -11.445 1 89.19 19 ARG B O 1
ATOM 917 N N . ALA B 1 20 ? -2.16 2.309 -10.43 1 93.12 20 ALA B N 1
ATOM 918 C CA . ALA B 1 20 ? -3.6 2.287 -10.18 1 93.12 20 ALA B CA 1
ATOM 919 C C . ALA B 1 20 ? -3.92 1.568 -8.875 1 93.12 20 ALA B C 1
ATOM 921 O O . ALA B 1 20 ? -3.385 0.49 -8.602 1 93.12 20 ALA B O 1
ATOM 922 N N . ASP B 1 21 ? -4.77 2.178 -8.062 1 94 21 ASP B N 1
ATOM 923 C CA . ASP B 1 21 ? -5.219 1.583 -6.805 1 94 21 ASP B CA 1
ATOM 924 C C . ASP B 1 21 ? -6.328 0.563 -7.047 1 94 21 ASP B C 1
ATOM 926 O O . ASP B 1 21 ? -7.18 0.76 -7.914 1 94 21 ASP B O 1
ATOM 930 N N . GLY B 1 22 ? -6.297 -0.464 -6.238 1 95.5 22 GLY B N 1
ATOM 931 C CA . GLY B 1 22 ? -7.34 -1.471 -6.336 1 95.5 22 GLY B CA 1
ATOM 932 C C . GLY B 1 22 ? -7.27 -2.514 -5.238 1 95.5 22 GLY B C 1
ATOM 933 O O . GLY B 1 22 ? -6.715 -2.258 -4.168 1 95.5 22 GLY B O 1
ATOM 934 N N . LYS B 1 23 ? -8.039 -3.566 -5.438 1 95.62 23 LYS B N 1
ATOM 935 C CA . LYS B 1 23 ? -8.078 -4.707 -4.523 1 95.62 23 LYS B CA 1
ATOM 936 C C . LYS B 1 23 ? -7.387 -5.922 -5.137 1 95.62 23 LYS B C 1
ATOM 938 O O . LYS B 1 23 ? -7.641 -6.273 -6.289 1 95.62 23 LYS B O 1
ATOM 943 N N . LEU B 1 24 ? -6.461 -6.527 -4.379 1 96.44 24 LEU B N 1
ATOM 944 C CA . LEU B 1 24 ? -5.844 -7.805 -4.719 1 96.44 24 LEU B CA 1
ATOM 945 C C . LEU B 1 24 ? -6.461 -8.938 -3.908 1 96.44 24 LEU B C 1
ATOM 947 O O . LEU B 1 24 ? -6.547 -8.852 -2.68 1 96.44 24 LEU B O 1
ATOM 951 N N . SER B 1 25 ? -6.902 -9.977 -4.609 1 97.44 25 SER B N 1
ATOM 952 C CA . SER B 1 25 ? -7.512 -11.117 -3.938 1 97.44 25 SER B CA 1
ATOM 953 C C . SER B 1 25 ? -6.871 -12.43 -4.379 1 97.44 25 SER B C 1
ATOM 955 O O . SER B 1 25 ? -6.488 -12.578 -5.543 1 97.44 25 SER B O 1
ATOM 957 N N . LEU B 1 26 ? -6.789 -13.359 -3.422 1 97 26 LEU B N 1
ATOM 958 C CA . LEU B 1 26 ? -6.254 -14.695 -3.656 1 97 26 LEU B CA 1
ATOM 959 C C . LEU B 1 26 ? -7.324 -15.758 -3.438 1 97 26 LEU B C 1
ATOM 961 O O . LEU B 1 26 ? -8 -15.766 -2.408 1 97 26 LEU B O 1
ATOM 965 N N . THR B 1 27 ? -7.586 -16.562 -4.449 1 97.12 27 THR B N 1
ATOM 966 C CA . THR B 1 27 ? -8.406 -17.766 -4.32 1 97.12 27 THR B CA 1
ATOM 967 C C . THR B 1 27 ? -7.547 -19.016 -4.449 1 97.12 27 THR B C 1
ATOM 969 O O . THR B 1 27 ? -6.316 -18.938 -4.512 1 97.12 27 THR B O 1
ATOM 972 N N . ASP B 1 28 ? -8.172 -20.234 -4.453 1 94.94 28 ASP B N 1
ATOM 973 C CA . ASP B 1 28 ? -7.43 -21.484 -4.578 1 94.94 28 ASP B CA 1
ATOM 974 C C . ASP B 1 28 ? -6.887 -21.656 -5.992 1 94.94 28 ASP B C 1
ATOM 976 O O . ASP B 1 28 ? -5.961 -22.438 -6.215 1 94.94 28 ASP B O 1
ATOM 980 N N . THR B 1 29 ? -7.438 -20.844 -6.922 1 96.06 29 THR B N 1
ATOM 981 C CA . THR B 1 29 ? -7.031 -21.141 -8.289 1 96.06 29 THR B CA 1
ATOM 982 C C . THR B 1 29 ? -6.5 -19.875 -8.977 1 96.06 29 THR B C 1
ATOM 984 O O . THR B 1 29 ? -5.859 -19.953 -10.023 1 96.06 29 THR B O 1
ATOM 987 N N . GLU B 1 30 ? -6.816 -18.688 -8.312 1 97.38 30 GLU B N 1
ATOM 988 C CA . GLU B 1 30 ? -6.5 -17.438 -9.016 1 97.38 30 GLU B CA 1
ATOM 989 C C . GLU B 1 30 ? -6 -16.375 -8.055 1 97.38 30 GLU B C 1
ATOM 991 O O . GLU B 1 30 ? -6.305 -16.406 -6.863 1 97.38 30 GLU B O 1
ATOM 996 N N . VAL B 1 31 ? -5.16 -15.453 -8.586 1 97.38 31 VAL B N 1
ATOM 997 C CA . VAL B 1 31 ? -4.938 -14.125 -8.031 1 97.38 31 VAL B CA 1
ATOM 998 C C . VAL B 1 31 ? -5.695 -13.086 -8.852 1 97.38 31 VAL B C 1
ATOM 1000 O O . VAL B 1 31 ? -5.543 -13.023 -10.07 1 97.38 31 VAL B O 1
ATOM 1003 N N . ILE B 1 32 ? -6.508 -12.234 -8.234 1 97.69 32 ILE B N 1
ATOM 1004 C CA . ILE B 1 32 ? -7.383 -11.305 -8.945 1 97.69 32 ILE B CA 1
ATOM 1005 C C . ILE B 1 32 ? -7.078 -9.875 -8.5 1 97.69 32 ILE B C 1
ATOM 1007 O O . ILE B 1 32 ? -7.051 -9.586 -7.301 1 97.69 32 ILE B O 1
ATOM 1011 N N . PHE B 1 33 ? -6.797 -9.016 -9.469 1 97 33 PHE B N 1
ATOM 1012 C CA . PHE B 1 33 ? -6.703 -7.586 -9.188 1 97 33 PHE B CA 1
ATOM 1013 C C . PHE B 1 33 ? -7.887 -6.836 -9.789 1 97 33 PHE B C 1
ATOM 1015 O O . PHE B 1 33 ? -8.133 -6.922 -10.992 1 97 33 PHE B O 1
ATOM 1022 N N . LYS B 1 34 ? -8.586 -6.031 -8.953 1 95.94 34 LYS B N 1
ATOM 1023 C CA . LYS B 1 34 ? -9.688 -5.172 -9.383 1 95.94 34 LYS B CA 1
ATOM 1024 C C . LYS B 1 34 ? -9.422 -3.717 -9.008 1 95.94 34 LYS B C 1
ATOM 1026 O O . LYS B 1 34 ? -9.43 -3.359 -7.828 1 95.94 34 LYS B O 1
ATOM 1031 N N . PRO B 1 35 ? -9.195 -2.877 -10.062 1 94.94 35 PRO B N 1
ATOM 1032 C CA . PRO B 1 35 ? -9 -1.457 -9.766 1 94.94 35 PRO B CA 1
ATOM 1033 C C . PRO B 1 35 ? -10.234 -0.804 -9.148 1 94.94 35 PRO B C 1
ATOM 1035 O O . PRO B 1 35 ? -11.359 -1.18 -9.469 1 94.94 35 PRO B O 1
ATOM 1038 N N . TYR B 1 36 ? -9.93 0.153 -8.203 1 92.44 36 TYR B N 1
ATOM 1039 C CA . TYR B 1 36 ? -11.047 0.892 -7.613 1 92.44 36 TYR B CA 1
ATOM 1040 C C . TYR B 1 36 ? -11.633 1.876 -8.617 1 92.44 36 TYR B C 1
ATOM 1042 O O . TYR B 1 36 ? -12.828 2.191 -8.555 1 92.44 36 TYR B O 1
ATOM 1050 N N . SER B 1 37 ? -10.758 2.396 -9.398 1 84.25 37 SER B N 1
ATOM 1051 C CA . SER B 1 37 ? -11.195 3.326 -10.438 1 84.25 37 SER B CA 1
ATOM 1052 C C . SER B 1 37 ? -11 2.738 -11.828 1 84.25 37 SER B C 1
ATOM 1054 O O . SER B 1 37 ? -10.055 1.986 -12.062 1 84.25 37 SER B O 1
ATOM 1056 N N . GLN B 1 38 ? -11.914 2.979 -12.719 1 74.06 38 GLN B N 1
ATOM 1057 C CA . GLN B 1 38 ? -11.875 2.434 -14.07 1 74.06 38 GLN B CA 1
ATOM 1058 C C . GLN B 1 38 ? -11.086 3.344 -15.008 1 74.06 38 GLN B C 1
ATOM 1060 O O . GLN B 1 38 ? -10.875 3.006 -16.172 1 74.06 38 GLN B O 1
ATOM 1065 N N . LYS B 1 39 ? -10.562 4.387 -14.484 1 71.12 39 LYS B N 1
ATOM 1066 C CA . LYS B 1 39 ? -9.969 5.383 -15.367 1 71.12 39 LYS B CA 1
ATOM 1067 C C . LYS B 1 39 ? -8.625 4.902 -15.922 1 71.12 39 LYS B C 1
ATOM 1069 O O . LYS B 1 39 ? -8.211 5.312 -17 1 71.12 39 LYS B O 1
ATOM 1074 N N . LEU B 1 40 ? -8 4.066 -15.078 1 67.56 40 LEU B N 1
ATOM 1075 C CA . LEU B 1 40 ? -6.691 3.635 -15.555 1 67.56 40 LEU B CA 1
ATOM 1076 C C . LEU B 1 40 ? -6.789 2.283 -16.25 1 67.56 40 LEU B C 1
ATOM 1078 O O . LEU B 1 40 ? -7.656 1.471 -15.93 1 67.56 40 LEU B O 1
ATOM 1082 N N . ALA B 1 41 ? -5.969 2.135 -17.25 1 78.81 41 ALA B N 1
ATOM 1083 C CA . ALA B 1 41 ? -5.957 0.972 -18.125 1 78.81 41 ALA B CA 1
ATOM 1084 C C . ALA B 1 41 ? -5.395 -0.252 -17.406 1 78.81 41 ALA B C 1
ATOM 1086 O O . ALA B 1 41 ? -5.07 -1.258 -18.047 1 78.81 41 ALA B O 1
ATOM 1087 N N . PHE B 1 42 ? -5.395 -0.183 -16.031 1 87.31 42 PHE B N 1
ATOM 1088 C CA . PHE B 1 42 ? -4.809 -1.325 -15.328 1 87.31 42 PHE B CA 1
ATOM 1089 C C . PHE B 1 42 ? -5.895 -2.225 -14.758 1 87.31 42 PHE B C 1
ATOM 1091 O O . PHE B 1 42 ? -6.484 -1.911 -13.719 1 87.31 42 PHE B O 1
ATOM 1098 N N . GLY B 1 43 ? -6.062 -3.363 -15.43 1 86.25 43 GLY B N 1
ATOM 1099 C CA . GLY B 1 43 ? -6.98 -4.375 -14.93 1 86.25 43 GLY B CA 1
ATOM 1100 C C . GLY B 1 43 ? -8.414 -4.156 -15.367 1 86.25 43 GLY B C 1
ATOM 1101 O O . GLY B 1 43 ? -8.695 -3.246 -16.156 1 86.25 43 GLY B O 1
ATOM 1102 N N . PRO B 1 44 ? -9.242 -4.926 -14.875 1 94.38 44 PRO B N 1
ATOM 1103 C CA . PRO B 1 44 ? -9 -6.055 -13.977 1 94.38 44 PRO B CA 1
ATOM 1104 C C . PRO B 1 44 ? -8.109 -7.129 -14.602 1 94.38 44 PRO B C 1
ATOM 1106 O O . PRO B 1 44 ? -8.062 -7.254 -15.828 1 94.38 44 PRO B O 1
ATOM 1109 N N . TYR B 1 45 ? -7.32 -7.77 -13.711 1 96.06 45 TYR B N 1
ATOM 1110 C CA . TYR B 1 45 ? -6.504 -8.906 -14.109 1 96.06 45 TYR B CA 1
ATOM 1111 C C . TYR B 1 45 ? -6.891 -10.156 -13.328 1 96.06 45 TYR B C 1
ATOM 1113 O O . TYR B 1 45 ? -7.184 -10.086 -12.133 1 96.06 45 TYR B O 1
ATOM 1121 N N . ILE B 1 46 ? -6.953 -11.234 -14.078 1 96.88 46 ILE B N 1
ATOM 1122 C CA . ILE B 1 46 ? -7.094 -12.555 -13.469 1 96.88 46 ILE B CA 1
ATOM 1123 C C . ILE B 1 46 ? -5.875 -13.406 -13.805 1 96.88 46 ILE B C 1
ATOM 1125 O O . ILE B 1 46 ? -5.656 -13.758 -14.961 1 96.88 46 ILE B O 1
ATOM 1129 N N . LEU B 1 47 ? -5.09 -13.719 -12.805 1 97.38 47 LEU B N 1
ATOM 1130 C CA . LEU B 1 47 ? -3.891 -14.531 -12.953 1 97.38 47 LEU B CA 1
ATOM 1131 C C . LEU B 1 47 ? -4.125 -15.945 -12.414 1 97.38 47 LEU B C 1
ATOM 1133 O O . LEU B 1 47 ? -4.324 -16.125 -11.211 1 97.38 47 LEU B O 1
ATOM 1137 N N . LYS B 1 48 ? -4.078 -16.891 -13.281 1 97.25 48 LYS B N 1
ATOM 1138 C CA . LYS B 1 48 ? -4.223 -18.266 -12.836 1 97.25 48 LYS B CA 1
ATOM 1139 C C . LYS B 1 48 ? -3.008 -18.719 -12.023 1 97.25 48 LYS B C 1
ATOM 1141 O O . LYS B 1 48 ? -1.866 -18.516 -12.445 1 97.25 48 LYS B O 1
ATOM 1146 N N . ARG B 1 49 ? -3.242 -19.344 -10.898 1 96.19 49 ARG B N 1
ATOM 1147 C CA . ARG B 1 49 ? -2.148 -19.766 -10.031 1 96.19 49 ARG B CA 1
ATOM 1148 C C . ARG B 1 49 ? -1.237 -20.766 -10.734 1 96.19 49 ARG B C 1
ATOM 1150 O O . ARG B 1 49 ? -0.026 -20.781 -10.5 1 96.19 49 ARG B O 1
ATOM 1157 N N . ASP B 1 50 ? -1.804 -21.625 -11.602 1 95.56 50 ASP B N 1
ATOM 1158 C CA . ASP B 1 50 ? -1.015 -22.656 -12.273 1 95.56 50 ASP B CA 1
ATOM 1159 C C . ASP B 1 50 ? -0.176 -22.047 -13.398 1 95.56 50 ASP B C 1
ATOM 1161 O O . ASP B 1 50 ? 0.661 -22.734 -13.992 1 95.56 50 ASP B O 1
ATOM 1165 N N . GLU B 1 51 ? -0.368 -20.781 -13.68 1 97 51 GLU B N 1
ATOM 1166 C CA . GLU B 1 51 ? 0.442 -20.094 -14.672 1 97 51 GLU B CA 1
ATOM 1167 C C . GLU B 1 51 ? 1.542 -19.266 -14.008 1 97 51 GLU B C 1
ATOM 1169 O O . GLU B 1 51 ? 2.422 -18.734 -14.688 1 97 51 GLU B O 1
ATOM 1174 N N . ILE B 1 52 ? 1.556 -19.109 -12.672 1 96.62 52 ILE B N 1
ATOM 1175 C CA . ILE B 1 52 ? 2.559 -18.328 -11.945 1 96.62 52 ILE B CA 1
ATOM 1176 C C . ILE B 1 52 ? 3.85 -19.141 -11.836 1 96.62 52 ILE B C 1
ATOM 1178 O O . ILE B 1 52 ? 3.85 -20.25 -11.289 1 96.62 52 ILE B O 1
ATOM 1182 N N . VAL B 1 53 ? 4.938 -18.516 -12.312 1 95.88 53 VAL B N 1
ATOM 1183 C CA . VAL B 1 53 ? 6.215 -19.219 -12.281 1 95.88 53 VAL B CA 1
ATOM 1184 C C . VAL B 1 53 ? 7.094 -18.656 -11.164 1 95.88 53 VAL B C 1
ATOM 1186 O O . VAL B 1 53 ? 8.016 -19.328 -10.695 1 95.88 53 VAL B O 1
ATOM 1189 N N . SER B 1 54 ? 6.875 -17.391 -10.766 1 94.12 54 SER B N 1
ATOM 1190 C CA . SER B 1 54 ? 7.645 -16.844 -9.656 1 94.12 54 SER B CA 1
ATOM 1191 C C . SER B 1 54 ? 6.875 -15.719 -8.961 1 94.12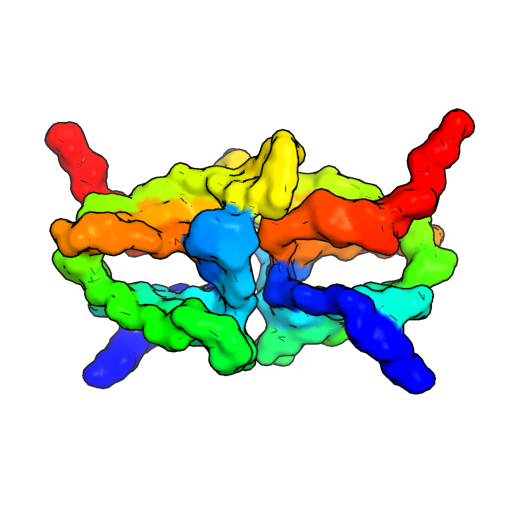 54 SER B C 1
ATOM 1193 O O . SER B 1 54 ? 6.07 -15.031 -9.586 1 94.12 54 SER B O 1
ATOM 1195 N N . VAL B 1 55 ? 7.055 -15.625 -7.695 1 94.06 55 VAL B N 1
ATOM 1196 C CA . VAL B 1 55 ? 6.633 -14.516 -6.84 1 94.06 55 VAL B CA 1
ATOM 1197 C C . VAL B 1 55 ? 7.812 -14.047 -5.992 1 94.06 55 VAL B C 1
ATOM 1199 O O . VAL B 1 55 ? 8.43 -14.836 -5.277 1 94.06 55 VAL B O 1
ATOM 1202 N N . GLU B 1 56 ? 8.164 -12.727 -6.152 1 90.5 56 GLU B N 1
ATOM 1203 C CA . GLU B 1 56 ? 9.328 -12.18 -5.461 1 90.5 56 GLU B CA 1
ATOM 1204 C C . GLU B 1 56 ? 9.031 -10.805 -4.879 1 90.5 56 GLU B C 1
ATOM 1206 O O . GLU B 1 56 ? 8.133 -10.109 -5.352 1 90.5 56 GLU B O 1
ATOM 1211 N N . LYS B 1 57 ? 9.805 -10.555 -3.869 1 86.06 57 LYS B N 1
ATOM 1212 C CA . LYS B 1 57 ? 9.758 -9.18 -3.383 1 86.06 57 LYS B CA 1
ATOM 1213 C C . LYS B 1 57 ? 10.508 -8.242 -4.328 1 86.06 57 LYS B C 1
ATOM 1215 O O . LYS B 1 57 ? 11.523 -8.625 -4.914 1 86.06 57 LYS B O 1
ATOM 1220 N N . CYS B 1 58 ? 9.953 -7.016 -4.469 1 82.69 58 CYS B N 1
ATOM 1221 C CA . CYS B 1 58 ? 10.633 -5.984 -5.25 1 82.69 58 CYS B CA 1
ATOM 1222 C C . CYS B 1 58 ? 10.359 -4.602 -4.68 1 82.69 58 CYS B C 1
ATOM 1224 O O . CYS B 1 58 ? 9.664 -4.469 -3.666 1 82.69 58 CYS B O 1
ATOM 1226 N N . ILE B 1 59 ? 11.141 -3.594 -5.164 1 74.88 59 ILE B N 1
ATOM 1227 C CA . ILE B 1 59 ? 10.977 -2.205 -4.754 1 74.88 59 ILE B CA 1
ATOM 1228 C C . ILE B 1 59 ? 10.211 -1.437 -5.824 1 74.88 59 ILE B C 1
ATOM 1230 O O . ILE B 1 59 ? 10.477 -1.59 -7.02 1 74.88 59 ILE B O 1
ATOM 1234 N N . GLY B 1 60 ? 9.18 -0.745 -5.375 1 74.25 60 GLY B N 1
ATOM 1235 C CA . GLY B 1 60 ? 8.445 0.09 -6.312 1 74.25 60 GLY B CA 1
ATOM 1236 C C . GLY B 1 60 ? 9.305 1.145 -6.977 1 74.25 60 GLY B C 1
ATOM 1237 O O . GLY B 1 60 ? 10.328 1.561 -6.422 1 74.25 60 GLY B O 1
ATOM 1238 N N . LYS B 1 61 ? 8.938 1.486 -8.203 1 71.5 61 LYS B N 1
ATOM 1239 C CA . LYS B 1 61 ? 9.672 2.484 -8.977 1 71.5 61 LYS B CA 1
ATOM 1240 C C . LYS B 1 61 ? 9.164 3.893 -8.68 1 71.5 61 LYS B C 1
ATOM 1242 O O . LYS B 1 61 ? 7.965 4.102 -8.508 1 71.5 61 LYS B O 1
ATOM 1247 N N . GLY B 1 62 ? 10.094 4.746 -8.305 1 66.38 62 GLY B N 1
ATOM 1248 C CA . GLY B 1 62 ? 9.719 6.133 -8.055 1 66.38 62 GLY B CA 1
ATOM 1249 C C . GLY B 1 62 ? 9.539 6.938 -9.328 1 66.38 62 GLY B C 1
ATOM 1250 O O . GLY B 1 62 ? 9.945 6.504 -10.406 1 66.38 62 GLY B O 1
ATOM 1251 N N . ALA B 1 63 ? 8.531 7.984 -9.359 1 61.34 63 ALA B N 1
ATOM 1252 C CA . ALA B 1 63 ? 8.383 8.898 -10.492 1 61.34 63 ALA B CA 1
ATOM 1253 C C . ALA B 1 63 ? 9.68 9.664 -10.75 1 61.34 63 ALA B C 1
ATOM 1255 O O . ALA B 1 63 ? 9.844 10.281 -11.805 1 61.34 63 ALA B O 1
ATOM 1256 N N . GLY B 1 64 ? 10.656 9.523 -9.891 1 55.12 64 GLY B N 1
ATOM 1257 C CA . GLY B 1 64 ? 11.914 10.242 -10.008 1 55.12 64 GLY B CA 1
ATOM 1258 C C . GLY B 1 64 ? 13.102 9.469 -9.477 1 55.12 64 GLY B C 1
ATOM 1259 O O . GLY B 1 64 ? 13.031 8.25 -9.32 1 55.12 64 GLY B O 1
ATOM 1260 N N . ILE B 1 65 ? 14.273 10.227 -9.438 1 50.5 65 ILE B N 1
ATOM 1261 C CA . ILE B 1 65 ? 15.578 9.727 -9.016 1 50.5 65 ILE B CA 1
ATOM 1262 C C . ILE B 1 65 ? 15.469 9.133 -7.617 1 50.5 65 ILE B C 1
ATOM 1264 O O . ILE B 1 65 ? 16.453 8.609 -7.082 1 50.5 65 ILE B O 1
ATOM 1268 N N . MET B 1 66 ? 14.469 9.352 -6.992 1 51.47 66 MET B N 1
ATOM 1269 C CA . MET B 1 66 ? 14.516 9.055 -5.562 1 51.47 66 MET B CA 1
ATOM 1270 C C . MET B 1 66 ? 14.25 7.574 -5.305 1 51.47 66 MET B C 1
ATOM 1272 O O . MET B 1 66 ? 13.5 6.934 -6.043 1 51.47 66 MET B O 1
ATOM 1276 N N . PRO B 1 67 ? 15.031 7.008 -4.402 1 51.38 67 PRO B N 1
ATOM 1277 C CA . PRO B 1 67 ? 14.945 5.586 -4.062 1 51.38 67 PRO B CA 1
ATOM 1278 C C . PRO B 1 67 ? 13.516 5.148 -3.73 1 51.38 67 PRO B C 1
ATOM 1280 O O . PRO B 1 67 ? 12.773 5.895 -3.09 1 51.38 67 PRO B O 1
ATOM 1283 N N . VAL B 1 68 ? 12.812 4.465 -4.621 1 54.59 68 VAL B N 1
ATOM 1284 C CA . VAL B 1 68 ? 11.484 3.869 -4.492 1 54.59 68 VAL B CA 1
ATOM 1285 C C . VAL B 1 68 ? 11.453 2.934 -3.287 1 54.59 68 VAL B C 1
ATOM 1287 O O . VAL B 1 68 ? 12.32 2.068 -3.143 1 54.59 68 VAL B O 1
ATOM 1290 N N . THR B 1 69 ? 10.977 3.311 -2.074 1 58.41 69 THR B N 1
ATOM 1291 C CA . THR B 1 69 ? 11.133 2.516 -0.861 1 58.41 69 THR B CA 1
ATOM 1292 C C . THR B 1 69 ? 9.945 1.581 -0.671 1 58.41 69 THR B C 1
ATOM 1294 O O . THR B 1 69 ? 10.008 0.637 0.119 1 58.41 69 THR B O 1
ATOM 1297 N N . SER B 1 70 ? 8.844 1.593 -1.535 1 63.41 70 SER B N 1
ATOM 1298 C CA . SER B 1 70 ? 7.785 0.729 -1.031 1 63.41 70 SER B CA 1
ATOM 1299 C C . SER B 1 70 ? 7.996 -0.717 -1.463 1 63.41 70 SER B C 1
ATOM 1301 O O . SER B 1 70 ? 8.398 -0.979 -2.598 1 63.41 70 SER B O 1
ATOM 1303 N N . GLU B 1 71 ? 7.777 -1.551 -0.468 1 75.5 71 GLU B N 1
ATOM 1304 C CA . GLU B 1 71 ? 7.863 -2.963 -0.825 1 75.5 71 GLU B CA 1
ATOM 1305 C C . GLU B 1 71 ? 6.672 -3.389 -1.677 1 75.5 71 GLU B C 1
ATOM 1307 O O . GLU B 1 71 ? 5.547 -2.939 -1.449 1 75.5 71 GLU B O 1
ATOM 1312 N N . ALA B 1 72 ? 7.016 -4.086 -2.758 1 86.75 72 ALA B N 1
ATOM 1313 C CA . ALA B 1 72 ? 6.055 -4.668 -3.693 1 86.75 72 ALA B CA 1
ATOM 1314 C C . ALA B 1 72 ? 6.332 -6.156 -3.906 1 86.75 72 ALA B C 1
ATOM 1316 O O . ALA B 1 72 ? 7.383 -6.66 -3.504 1 86.75 72 ALA B O 1
ATOM 1317 N N . ILE B 1 73 ? 5.312 -6.844 -4.297 1 91.06 73 ILE B N 1
ATOM 1318 C CA . ILE B 1 73 ? 5.539 -8.18 -4.832 1 91.06 73 ILE B CA 1
ATOM 1319 C C . ILE B 1 73 ? 5.453 -8.148 -6.355 1 91.06 73 ILE B C 1
ATOM 1321 O O . ILE B 1 73 ? 4.652 -7.402 -6.922 1 91.06 73 ILE B O 1
ATOM 1325 N N . ARG B 1 74 ? 6.383 -8.938 -6.961 1 93.5 74 ARG B N 1
ATOM 1326 C CA . ARG B 1 74 ? 6.32 -9.172 -8.398 1 93.5 74 ARG B CA 1
ATOM 1327 C C . ARG B 1 74 ? 5.852 -10.594 -8.695 1 93.5 74 ARG B C 1
ATOM 1329 O O . ARG B 1 74 ? 6.441 -11.562 -8.219 1 93.5 74 ARG B O 1
ATOM 1336 N N . ILE B 1 75 ? 4.785 -10.727 -9.461 1 96.06 75 ILE B N 1
ATOM 1337 C CA . ILE B 1 75 ? 4.273 -12.008 -9.93 1 96.06 75 ILE B 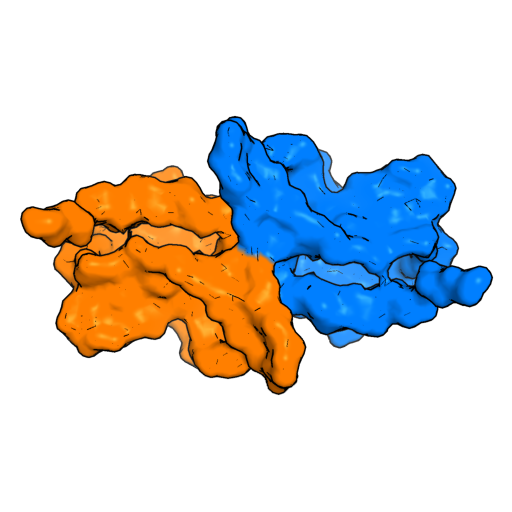CA 1
ATOM 1338 C C . ILE B 1 75 ? 4.598 -12.188 -11.406 1 96.06 75 ILE B C 1
ATOM 1340 O O . ILE B 1 75 ? 4.211 -11.359 -12.234 1 96.06 75 ILE B O 1
ATOM 1344 N N . THR B 1 76 ? 5.305 -13.211 -11.719 1 96.44 76 THR B N 1
ATOM 1345 C CA . THR B 1 76 ? 5.664 -13.516 -13.094 1 96.44 76 THR B CA 1
ATOM 1346 C C . THR B 1 76 ? 4.938 -14.773 -13.578 1 96.44 76 THR B C 1
ATOM 1348 O O . THR B 1 76 ? 4.891 -15.781 -12.867 1 96.44 76 THR B O 1
ATOM 1351 N N . LEU B 1 77 ? 4.328 -14.664 -14.773 1 97.19 77 LEU B N 1
ATOM 1352 C CA . LEU B 1 77 ? 3.592 -15.781 -15.367 1 97.19 77 LEU B CA 1
ATOM 1353 C C . LEU B 1 77 ? 4.465 -16.547 -16.359 1 97.19 77 LEU B C 1
ATOM 1355 O O . LEU B 1 77 ? 5.547 -16.078 -16.719 1 97.19 77 LEU B O 1
ATOM 1359 N N . SER B 1 78 ? 4.004 -17.688 -16.734 1 97.44 78 SER B N 1
ATOM 1360 C CA . SER B 1 78 ? 4.746 -18.578 -17.641 1 97.44 78 SER B CA 1
ATOM 1361 C C . SER B 1 78 ? 4.918 -17.938 -19.016 1 97.44 78 SER B C 1
ATOM 1363 O O . SER B 1 78 ? 5.836 -18.297 -19.75 1 97.44 78 SER B O 1
ATOM 1365 N N . ASP B 1 79 ? 4.008 -17.016 -19.422 1 97.06 79 ASP B N 1
ATOM 1366 C CA . ASP B 1 79 ? 4.145 -16.312 -20.703 1 97.06 79 ASP B CA 1
ATOM 1367 C C . ASP B 1 79 ? 5.039 -15.086 -20.562 1 97.06 79 ASP B C 1
ATOM 1369 O O . ASP B 1 79 ? 5.066 -14.227 -21.453 1 97.06 79 ASP B O 1
ATOM 1373 N N . GLN B 1 80 ? 5.637 -14.773 -19.547 1 94.88 80 GLN B N 1
ATOM 1374 C CA . GLN B 1 80 ? 6.668 -13.781 -19.266 1 94.88 80 GLN B CA 1
ATOM 1375 C C . GLN B 1 80 ? 6.055 -12.445 -18.859 1 94.88 80 GLN B C 1
ATOM 1377 O O . GLN B 1 80 ? 6.77 -11.516 -18.484 1 94.88 80 GLN B O 1
ATOM 1382 N N . ARG B 1 81 ? 4.789 -12.414 -18.828 1 95.5 81 ARG B N 1
ATOM 1383 C CA . ARG B 1 81 ? 4.18 -11.219 -18.266 1 95.5 81 ARG B CA 1
ATOM 1384 C C . ARG B 1 81 ? 4.449 -11.125 -16.766 1 95.5 81 ARG B C 1
ATOM 1386 O O . ARG B 1 81 ? 4.434 -12.141 -16.062 1 95.5 81 ARG B O 1
ATOM 1393 N N . ALA B 1 82 ? 4.742 -9.914 -16.297 1 94.75 82 ALA B N 1
ATOM 1394 C CA . ALA B 1 82 ? 5 -9.672 -14.875 1 94.75 82 ALA B CA 1
ATOM 1395 C C . ALA B 1 82 ? 4.129 -8.539 -14.344 1 94.75 82 ALA B C 1
ATOM 1397 O O . ALA B 1 82 ? 3.906 -7.539 -15.039 1 94.75 82 ALA B O 1
ATOM 1398 N N . PHE B 1 83 ? 3.645 -8.742 -13.156 1 95.38 83 PHE B N 1
ATOM 1399 C CA . PHE B 1 83 ? 2.805 -7.777 -12.461 1 95.38 83 PHE B CA 1
ATOM 1400 C C . PHE B 1 83 ? 3.4 -7.418 -11.102 1 95.38 83 PHE B C 1
ATOM 1402 O O . PHE B 1 83 ? 3.795 -8.297 -10.344 1 95.38 83 PHE B O 1
ATOM 1409 N N . GLU B 1 84 ? 3.504 -6.098 -10.828 1 92.94 84 GLU B N 1
ATOM 1410 C CA . GLU B 1 84 ? 4.004 -5.625 -9.539 1 92.94 84 GLU B CA 1
ATOM 1411 C C . GLU B 1 84 ? 2.893 -4.969 -8.727 1 92.94 84 GLU B C 1
ATOM 1413 O O . GLU B 1 84 ? 2.146 -4.133 -9.242 1 92.94 84 GLU B O 1
ATOM 1418 N N . PHE B 1 85 ? 2.697 -5.398 -7.457 1 93.88 85 PHE B N 1
ATOM 1419 C CA . PHE B 1 85 ? 1.689 -4.875 -6.539 1 93.88 85 PHE B CA 1
ATOM 1420 C C . PHE B 1 85 ? 2.338 -4.355 -5.262 1 93.88 85 PHE B C 1
ATOM 1422 O O . PHE B 1 85 ? 3.012 -5.102 -4.551 1 93.88 85 PHE B O 1
ATOM 1429 N N . ILE B 1 86 ? 2.158 -3.074 -5.02 1 91.38 86 ILE B N 1
ATOM 1430 C CA . ILE B 1 86 ? 2.516 -2.49 -3.732 1 91.38 86 ILE B CA 1
ATOM 1431 C C . ILE B 1 86 ? 1.446 -2.834 -2.697 1 91.38 86 ILE B C 1
ATOM 1433 O O . ILE B 1 86 ? 0.282 -2.455 -2.85 1 91.38 86 ILE B O 1
ATOM 1437 N N . ILE B 1 87 ? 1.844 -3.627 -1.61 1 91.75 87 ILE B N 1
ATOM 1438 C CA . ILE B 1 87 ? 0.882 -4.172 -0.658 1 91.75 87 ILE B CA 1
ATOM 1439 C C . ILE B 1 87 ? 1.466 -4.121 0.752 1 91.75 87 ILE B C 1
ATOM 1441 O O . ILE B 1 87 ? 2.686 -4.094 0.925 1 91.75 87 ILE B O 1
ATOM 1445 N N . ALA B 1 88 ? 0.602 -4.094 1.779 1 86.5 88 ALA B N 1
ATOM 1446 C CA . ALA B 1 88 ? 0.995 -3.873 3.168 1 86.5 88 ALA B CA 1
ATOM 1447 C C . ALA B 1 88 ? 1.799 -5.055 3.705 1 86.5 88 ALA B C 1
ATOM 1449 O O . ALA B 1 88 ? 2.729 -4.871 4.496 1 86.5 88 ALA B O 1
ATOM 1450 N N . GLU B 1 89 ? 1.546 -6.273 3.33 1 85.62 89 GLU B N 1
ATOM 1451 C CA . GLU B 1 89 ? 2.182 -7.473 3.873 1 85.62 89 GLU B CA 1
ATOM 1452 C C . GLU B 1 89 ? 2.676 -8.391 2.758 1 85.62 89 GLU B C 1
ATOM 1454 O O . GLU B 1 89 ? 2.201 -9.516 2.619 1 85.62 89 GLU B O 1
ATOM 1459 N N . PRO B 1 90 ? 3.766 -7.883 2.164 1 88.19 90 PRO B N 1
ATOM 1460 C CA . PRO B 1 90 ? 4.234 -8.672 1.025 1 88.19 90 PRO B CA 1
ATOM 1461 C C . PRO B 1 90 ? 4.664 -10.086 1.426 1 88.19 90 PRO B C 1
ATOM 1463 O O . PRO B 1 90 ? 4.457 -11.039 0.668 1 88.19 90 PRO B O 1
ATOM 1466 N N . ASN B 1 91 ? 5.211 -10.258 2.621 1 85.75 91 ASN B N 1
ATOM 1467 C CA . ASN B 1 91 ? 5.684 -11.57 3.041 1 85.75 91 ASN B CA 1
ATOM 1468 C C . ASN B 1 91 ? 4.535 -12.562 3.17 1 85.75 91 ASN B C 1
ATOM 1470 O O . ASN B 1 91 ? 4.707 -13.758 2.896 1 85.75 91 ASN B O 1
ATOM 1474 N N . GLN B 1 92 ? 3.455 -12.156 3.623 1 87 92 GLN B N 1
ATOM 1475 C CA . GLN B 1 92 ? 2.299 -13.039 3.721 1 87 92 GLN B CA 1
ATOM 1476 C C . GLN B 1 92 ? 1.844 -13.508 2.34 1 87 92 GLN B C 1
ATOM 1478 O O . GLN B 1 92 ? 1.416 -14.648 2.174 1 87 92 GLN B O 1
ATOM 1483 N N . TRP B 1 93 ? 1.929 -12.656 1.383 1 90.12 93 TRP B N 1
ATOM 1484 C CA . TRP B 1 93 ? 1.546 -13 0.017 1 90.12 93 TRP B CA 1
ATOM 1485 C C . TRP B 1 93 ? 2.572 -13.938 -0.615 1 90.12 93 TRP B C 1
ATOM 1487 O O . TRP B 1 93 ? 2.209 -14.867 -1.334 1 90.12 93 TRP B O 1
ATOM 1497 N N . LEU B 1 94 ? 3.818 -13.656 -0.307 1 90.62 94 LEU B N 1
ATOM 1498 C CA . LEU B 1 94 ? 4.867 -14.555 -0.771 1 90.62 94 LEU B CA 1
ATOM 1499 C C . LEU B 1 94 ? 4.66 -15.969 -0.227 1 90.62 94 LEU B C 1
ATOM 1501 O O . LEU B 1 94 ? 4.777 -16.953 -0.966 1 90.62 94 LEU B O 1
ATOM 1505 N N . ALA B 1 95 ? 4.379 -16.016 1.023 1 88.81 95 ALA B N 1
ATOM 1506 C CA . ALA B 1 95 ? 4.152 -17.312 1.662 1 88.81 95 ALA B CA 1
ATOM 1507 C C . ALA B 1 95 ? 2.955 -18.031 1.039 1 88.81 95 ALA B C 1
ATOM 1509 O O . ALA B 1 95 ? 2.98 -19.25 0.852 1 88.81 95 ALA B O 1
ATOM 1510 N N . ALA B 1 96 ? 1.947 -17.312 0.725 1 91 96 ALA B N 1
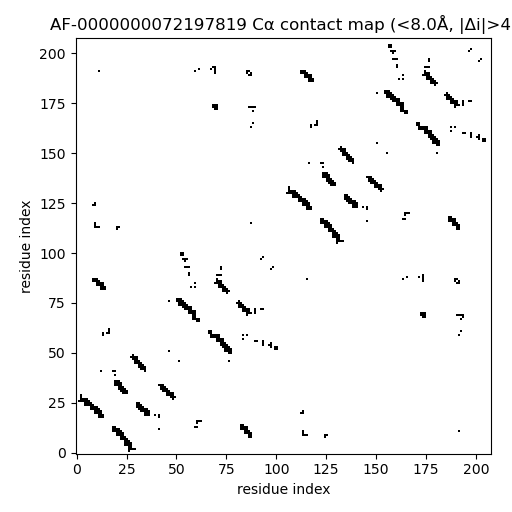ATOM 1511 C CA . ALA B 1 96 ? 0.718 -17.891 0.196 1 91 96 ALA B CA 1
ATOM 1512 C C . ALA B 1 96 ? 0.902 -18.328 -1.253 1 91 96 ALA B C 1
ATOM 1514 O O . ALA B 1 96 ? 0.291 -19.312 -1.691 1 91 96 ALA B O 1
ATOM 1515 N N . LEU B 1 97 ? 1.753 -17.578 -1.967 1 92.06 97 LEU B N 1
ATOM 1516 C CA . LEU B 1 97 ? 1.912 -17.828 -3.395 1 92.06 97 LEU B CA 1
ATOM 1517 C C . LEU B 1 97 ? 3.207 -18.594 -3.67 1 92.06 97 LEU B C 1
ATOM 1519 O O . LEU B 1 97 ? 3.361 -19.203 -4.73 1 92.06 97 LEU B O 1
ATOM 1523 N N . GLY B 1 98 ? 4.414 -18.266 -3.043 1 76.5 98 GLY B N 1
ATOM 1524 C CA . GLY B 1 98 ? 5.762 -18.75 -3.27 1 76.5 98 GLY B CA 1
ATOM 1525 C C . GLY B 1 98 ? 5.953 -20.203 -2.834 1 76.5 98 GLY B C 1
ATOM 1526 O O . GLY B 1 98 ? 7.004 -20.797 -3.076 1 76.5 98 GLY B O 1
ATOM 1527 N N . GLU B 1 99 ? 5.41 -20.734 -1.687 1 56.28 99 GLU B N 1
ATOM 1528 C CA . GLU B 1 99 ? 5.793 -22.156 -1.657 1 56.28 99 GLU B CA 1
ATOM 1529 C C . GLU B 1 99 ? 5.941 -22.719 -3.068 1 56.28 99 GLU B C 1
ATOM 1531 O O . GLU B 1 99 ? 6.258 -23.891 -3.244 1 56.28 99 GLU B O 1
ATOM 1536 N N . LEU B 1 100 ? 5.773 -22.031 -4.078 1 47.16 100 LEU B N 1
ATOM 1537 C CA . LEU B 1 100 ? 5.973 -22.812 -5.305 1 47.16 100 LEU B CA 1
ATOM 1538 C C . LEU B 1 100 ? 7.445 -23.141 -5.5 1 47.16 100 LEU B C 1
ATOM 1540 O O . LEU B 1 100 ? 8.281 -22.797 -4.664 1 47.16 100 LEU B O 1
ATOM 1544 N N . ASN B 1 101 ? 8.258 -22.781 -6.867 1 40.84 101 ASN B N 1
ATOM 1545 C CA . ASN B 1 101 ? 9.438 -23.484 -7.359 1 40.84 101 ASN B CA 1
ATOM 1546 C C . ASN B 1 101 ? 10.703 -23.047 -6.629 1 40.84 101 ASN B C 1
ATOM 1548 O O . ASN B 1 101 ? 11.242 -21.969 -6.906 1 40.84 101 ASN B O 1
ATOM 1552 N N . VAL B 1 102 ? 10.805 -22.609 -5.449 1 36.47 102 VAL B N 1
ATOM 1553 C CA . VAL B 1 102 ? 12.242 -22.469 -5.234 1 36.47 102 VAL B CA 1
ATOM 1554 C C . VAL B 1 102 ? 12.914 -23.828 -5.43 1 36.47 102 VAL B C 1
ATOM 1556 O O . VAL B 1 102 ? 12.883 -24.672 -4.535 1 36.47 102 VAL B O 1
ATOM 1559 N N . ASP B 1 103 ? 12.383 -24.781 -6.07 1 32.62 103 ASP B N 1
ATOM 1560 C CA . ASP B 1 103 ? 13.242 -25.938 -6.332 1 32.62 103 ASP B CA 1
ATOM 1561 C C . ASP B 1 103 ? 14.625 -25.484 -6.816 1 32.62 103 ASP B C 1
ATOM 1563 O O . ASP B 1 103 ? 14.727 -24.734 -7.789 1 32.62 103 ASP B O 1
ATOM 1567 N N . SER B 1 104 ? 15.609 -25.406 -5.828 1 26.36 104 SER B N 1
ATOM 1568 C CA . SER B 1 104 ? 16.969 -25.781 -6.223 1 26.36 104 SER B CA 1
ATOM 1569 C C . SER B 1 104 ? 16.953 -27.016 -7.113 1 26.36 104 SER B C 1
ATOM 1571 O O . SER B 1 104 ? 16.219 -27.969 -6.852 1 26.36 104 SER B O 1
#

Nearest PDB structures (foldseek):
  2lul-assembly1_A  TM=7.381E-01  e=1.483E-03  Homo sapiens
  6nfa-assembly1_A  TM=6.720E-01  e=1.014E-02  Homo sapiens
  2rgn-assembly2_E  TM=6.321E-01  e=6.612E-03  Homo sapiens
  7syf-assembly1_A  TM=6.847E-01  e=2.795E-02  Homo sapiens
  3pp2-assembly1_B-2  TM=5.596E-01  e=4.766E-02  Homo sapiens

Organism: NCBI:txid1219067